Protein 1Y96 (pdb70)

Nearest PDB structures (foldseek):
  1y96-assembly1_A  TM=1.012E+00  e=2.542E-16  Homo sapiens
  1y96-assembly2_D  TM=8.940E-01  e=2.954E-03  Homo sapiens
  5gl6-assembly2_B  TM=7.436E-01  e=7.840E-03  Mycolicibacterium smegmatis MC2 155
  6am0-assembly1_D  TM=7.506E-01  e=1.751E-02  Kluyveromyces lactis NRRL Y-1140
  4a53-assembly1_A  TM=7.256E-01  e=1.965E-02  Schizosaccharomyces pombe

Secondary structure (DSSP, 8-state):
--HHHHS-HHHHHHTTT-EEEEEETTTEEEEEEEEEE-TTT--EEEEEE-TTS-EEEEEE-GGGEEEEEEEE---HHHHHHHHT--/-PPPHHHHHHHHHHHHHHHHHHHHHHHTTSEEEEEEGGG-EEEEEEEEE-TT--EEEEEEE--TT--EEEEEEEGGGEEEEEE--/--TGGGS-HHHHHTTTT-EEEEEETTTEEEEEEEEEE-TTT--EEEEEE-TTS-EEEEEE-GGGEEEEEEEE---HHHHHHHHT--/--HHHHHHHHHHHHHHHHHHHHHHTTTSEEEEEEGGG-EEEEEEEEE-TTS-EEEEEEEETTTTEEEEEEEEGGGEEEEEE--

CATH classification: 2.30.30.100

Radius of gyration: 24.91 Å; Cα contacts (8 Å, |Δi|>4): 719; chains: 4; bounding box: 35×65×68 Å

Sequence (340 aa):
MSEWMKKGPLEWQDYIYKEVRVTASEKNEYKGWVLTTDPVSANIVLVNFLEDGSMSVTGIMGHAVQTVETMNEGDHRVREKLMHLFAQESLESQEQRARAALRERYLRSLLAMVGHQVSFTLHEGVRVAAHFGATDLDVANFYVSQLQTPIGVQAEALLRCSDIISYTFKPMSEWMKKGPLEWQDYIYKEVRVTASEKNEYKGWVLTTDPVSANIVLVNFLEDGSMSVTGIMGHAVQTVETMNEGDHRVREKLMHLFESLESQEQRARAALRERYLRSLLAMVGHQVSFTLHEGVRVAAHFGATDLDVANFYVSQLQTPIGVQAEALLRCSDIISYTFKP

InterPro domains:
  IPR009422 Gem-associated protein 6 [PTHR14710] (1-167)
  IPR046856 Gem-associated protein 6, C-terminal domain [PF20417] (88-167)
  IPR046857 Gem-associated protein 6, Sm-like domain [PF06372] (1-86)
  IPR047574 AD domain [PS52001] (69-167)
  IPR047575 Sm domain [PS52002] (7-74)

Organism: Homo sapiens (NCBI:txid9606)

B-factor: mean 39.92, std 12.04, range [19.92, 79.11]

Solvent-accessible surface area: 18376 Å² total; per-residue (Å²): 173,42,145,8,62,137,65,29,8,55,90,8,65,96,32,27,34,47,10,0,96,0,36,0,32,88,200,28,120,42,84,1,7,1,7,0,0,0,16,79,19,3,2,1,1,0,0,36,29,60,96,36,25,29,40,8,2,8,0,0,2,1,89,1,5,100,80,26,86,56,76,76,108,23,73,134,181,4,82,81,81,1,110,167,40,76,161,179,72,70,105,121,51,51,56,93,133,2,82,65,45,0,35,93,59,0,60,127,4,11,129,33,2,74,49,61,81,1,51,0,13,31,67,136,66,74,159,28,21,0,50,5,38,44,29,41,131,110,6,51,36,0,98,7,38,90,25,89,45,148,166,31,92,77,82,146,31,97,28,164,8,79,49,1,5,2,4,41,6,102,73,167,21,116,6,54,126,78,17,6,68,92,10,69,98,35,35,40,53,12,0,99,0,35,1,23,86,201,14,119,41,94,1,5,1,1,0,0,2,12,98,34,2,6,0,1,0,0,37,31,58,95,36,25,22,42,7,1,8,0,0,0,0,76,1,2,101,68,26,83,56,69,66,111,23,68,134,197,4,79,90,102,0,97,150,46,64,137,70,138,140,48,59,43,92,147,1,70,65,59,2,53,96,45,0,68,109,4,10,131,30,0,76,52,60,96,0,62,1,15,22,62,153,51,73,158,52,36,2,86,3,38,41,41,61,173,106,20,50,35,0,91,10,33,62,100,58,110,121,124,60,76,112,38,115,48,120,30,153,14,68,66,0,0,4,5,40,6,104,72

GO terms:
  GO:0097504 Gemini of Cajal bodies (C, IDA)
  GO:0005829 cytosol (C, IDA)
  GO:0032797 SMN complex (C, IDA)
  GO:0034719 SMN-Sm protein complex (C, IDA)
  GO:0000387 spliceosomal snRNP assembly (P, IDA)
  GO:0005654 nucleoplasm (C, TAS)
  GO:0005829 cytosol (C, TAS)
  GO:0005515 protein binding (F, IPI)
  GO:0005654 nucleoplasm (C, IDA)
  GO:0016604 nuclear body (C, IDA)
  GO:0000387 spliceosomal snRNP assembly (P, EXP)
  GO:0005737 cytoplasm (C, IDA)
  GO:0000387 spliceosomal snRNP assembly (P, TAS)
  GO:0000398 mRNA splicing, via spliceosome (P, TAS)

Foldseek 3Di:
DAPLLPDDQVVQVQQAQFWKWWAWPPRDIDIAHWNGADNVFRWTKGWDCDPVRDIDIDTDTRVGTHDMGTDGNHDPVSNVVSVPDD/DDDDVVVVVVVVVVVVLVVVVVVLVVQAQFKKWFQFPPRDIWIFRWHDADPVRQWTKTAQTDDPVGTHGIDIDGCVGTDDMDTDD/DEPLLPPADVVQVQQAQFWKWWAWPPRDIDIAGFLGADNVFRWTWGWDCDPVRDIDIDTDTNVGTHDMDTDGSHDPVSNVCSVPPD/DDPVVVVVVVVVVVVVVVVVVLVVQAQFWKWFQFPPRDIDIFHWHDAPPVRQWTWTWDQPPVVRDIDIDIDGPVGTDDMDTDD

Structure (mmCIF, N/CA/C/O backbone):
data_1Y96
#
_entry.id   1Y96
#
_cell.length_a   136.011
_cell.length_b   136.011
_cell.length_c   81.515
_cell.angle_alpha   90.00
_cell.angle_beta   90.00
_cell.angle_gamma   90.00
#
_symmetry.space_group_name_H-M   'P 42 21 2'
#
loop_
_entity.id
_entity.type
_entity.pdbx_description
1 polymer 'Gem-associated protein 6'
2 polymer 'Gem-associated protein 7'
3 water water
#
loop_
_atom_site.group_PDB
_atom_site.id
_atom_site.type_symbol
_atom_site.label_atom_id
_atom_site.label_alt_id
_atom_site.label_comp_id
_atom_site.label_asym_id
_atom_site.label_entity_id
_atom_site.label_seq_id
_atom_site.pdbx_PDB_ins_code
_atom_site.Cartn_x
_atom_site.Cartn_y
_atom_site.Cartn_z
_atom_site.occupancy
_atom_site.B_iso_or_equiv
_atom_site.auth_seq_id
_atom_site.auth_comp_id
_atom_site.auth_asym_id
_atom_site.auth_atom_id
_atom_site.pdbx_PDB_model_num
ATOM 1 N N . MET A 1 1 ? 127.817 33.987 43.095 1.00 56.12 1 MET A N 1
ATOM 2 C CA . MET A 1 1 ? 126.587 34.664 42.585 1.00 55.71 1 MET A CA 1
ATOM 3 C C . MET A 1 1 ? 126.620 36.179 42.827 1.00 54.31 1 MET A C 1
ATOM 4 O O . MET A 1 1 ? 127.375 36.671 43.669 1.00 54.63 1 MET A O 1
ATOM 9 N N . SER A 1 2 ? 125.786 36.902 42.084 1.00 52.51 2 SER A N 1
ATOM 10 C CA . SER A 1 2 ? 125.764 38.369 42.096 1.00 50.80 2 SER A CA 1
ATOM 11 C C . SER A 1 2 ? 125.035 38.942 43.305 1.00 49.19 2 SER A C 1
ATOM 12 O O . SER A 1 2 ? 124.124 38.314 43.849 1.00 49.32 2 SER A O 1
ATOM 15 N N . GLU A 1 3 ? 125.436 40.145 43.707 1.00 47.03 3 GLU A N 1
ATOM 16 C CA . GLU A 1 3 ? 124.862 40.829 44.860 1.00 45.66 3 GLU A CA 1
ATOM 17 C C . GLU A 1 3 ? 123.332 40.904 44.751 1.00 42.65 3 GLU A C 1
ATOM 18 O O . GLU A 1 3 ? 122.621 40.634 45.708 1.00 42.19 3 GLU A O 1
ATOM 24 N N . TRP A 1 4 ? 122.834 41.292 43.587 1.00 39.29 4 TRP A N 1
ATOM 25 C CA . TRP A 1 4 ? 121.406 41.500 43.431 1.00 36.73 4 TRP A CA 1
ATOM 26 C C . TRP A 1 4 ? 120.611 40.197 43.657 1.00 35.72 4 TRP A C 1
ATOM 27 O O . TRP A 1 4 ? 119.568 40.216 44.299 1.00 34.03 4 TRP A O 1
ATOM 38 N N . MET A 1 5 ? 121.111 39.083 43.124 1.00 35.17 5 MET A N 1
ATOM 39 C CA . MET A 1 5 ? 120.426 37.796 43.249 1.00 35.80 5 MET A CA 1
ATOM 40 C C . MET A 1 5 ? 120.437 37.225 44.680 1.00 35.16 5 MET A C 1
ATOM 41 O O . MET A 1 5 ? 119.584 36.416 45.024 1.00 35.36 5 MET A O 1
ATOM 46 N N . LYS A 1 6 ? 121.384 37.655 45.506 1.00 34.73 6 LYS A N 1
ATOM 47 C CA . LYS A 1 6 ? 121.465 37.212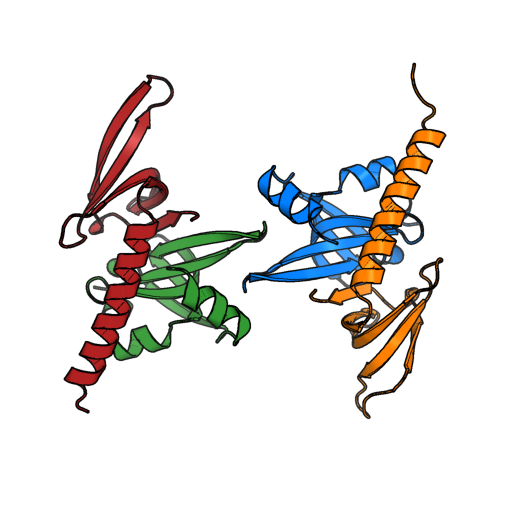 46.892 1.00 34.76 6 LYS A CA 1
ATOM 48 C C . LYS A 1 6 ? 120.531 37.961 47.856 1.00 33.84 6 LYS A C 1
ATOM 49 O O . LYS A 1 6 ? 120.369 37.534 48.976 1.00 32.63 6 LYS A O 1
ATOM 55 N N . LYS A 1 7 ? 119.933 39.074 47.439 1.00 33.84 7 LYS A N 1
ATOM 56 C CA . LYS A 1 7 ? 119.099 39.872 48.349 1.00 34.17 7 LYS A CA 1
ATOM 57 C C . LYS A 1 7 ? 117.898 39.082 48.892 1.00 33.17 7 LYS A C 1
ATOM 58 O O . LYS A 1 7 ? 117.319 38.244 48.196 1.00 32.80 7 LYS A O 1
ATOM 64 N N . GLY A 1 8 ? 117.539 39.337 50.143 1.00 32.37 8 GLY A N 1
ATOM 65 C CA . GLY A 1 8 ? 116.355 38.704 50.726 1.00 32.59 8 GLY A CA 1
ATOM 66 C C . GLY A 1 8 ? 115.061 39.233 50.087 1.00 31.84 8 GLY A C 1
ATOM 67 O O . GLY A 1 8 ? 115.013 40.400 49.675 1.00 30.43 8 GLY A O 1
ATOM 68 N N . PRO A 1 9 ? 114.013 38.403 49.983 1.00 31.74 9 PRO A N 1
ATOM 69 C CA . PRO A 1 9 ? 112.708 38.904 49.515 1.00 30.58 9 PRO A CA 1
ATOM 70 C C . PRO A 1 9 ? 112.235 40.154 50.262 1.00 29.31 9 PRO A C 1
ATOM 71 O O . PRO A 1 9 ? 111.628 41.024 49.674 1.00 27.65 9 PRO A O 1
ATOM 75 N N . LEU A 1 10 ? 112.497 40.236 51.557 1.00 28.99 10 LEU A N 1
ATOM 76 C CA . LEU A 1 10 ? 112.088 41.395 52.330 1.00 29.61 10 LEU A CA 1
ATOM 77 C C . LEU A 1 10 ? 112.829 42.678 51.872 1.00 30.35 10 LEU A C 1
ATOM 78 O O . LEU A 1 10 ? 112.260 43.777 51.892 1.00 30.79 10 LEU A O 1
ATOM 83 N N . GLU A 1 11 ? 114.072 42.535 51.435 1.00 29.91 11 GLU A N 1
ATOM 84 C CA . GLU A 1 11 ? 114.781 43.653 50.812 1.00 30.89 11 GLU A CA 1
ATOM 85 C C . GLU A 1 11 ? 114.227 44.020 49.435 1.00 30.12 11 GLU A C 1
ATOM 86 O O . GLU A 1 11 ? 113.995 45.190 49.159 1.00 30.42 11 GLU A O 1
ATOM 92 N N . TRP A 1 12 ? 113.996 43.035 48.574 1.00 29.71 12 TRP A N 1
ATOM 93 C CA . TRP A 1 12 ? 113.385 43.322 47.260 1.00 29.98 12 TRP A CA 1
ATOM 94 C C . TRP A 1 12 ? 112.065 44.078 47.397 1.00 30.80 12 TRP A C 1
ATOM 95 O O . TRP A 1 12 ? 111.783 45.014 46.637 1.00 31.16 12 TRP A O 1
ATOM 106 N N . GLN A 1 13 ? 111.273 43.670 48.380 1.00 31.96 13 GLN A N 1
ATOM 107 C CA . GLN A 1 13 ? 109.957 44.232 48.661 1.00 33.50 13 GLN A CA 1
ATOM 108 C C . GLN A 1 13 ? 109.985 45.743 48.990 1.00 34.25 13 GLN A C 1
ATOM 109 O O . GLN A 1 13 ? 109.060 46.479 48.623 1.00 34.01 13 GLN A O 1
ATOM 115 N N 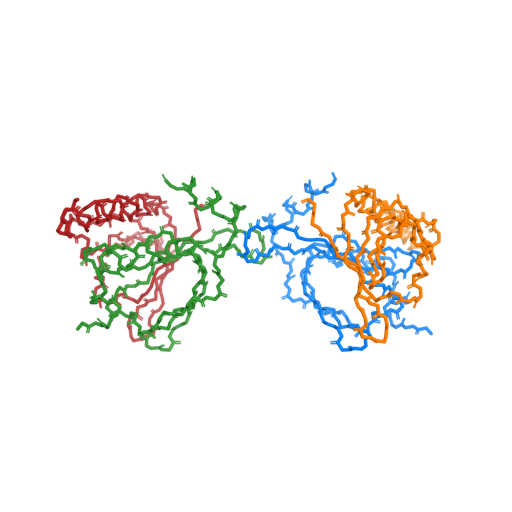. ASP A 1 14 ? 111.030 46.190 49.681 1.00 34.50 14 ASP A N 1
ATOM 116 C CA . ASP A 1 14 ? 111.174 47.608 50.036 1.00 35.45 14 ASP A CA 1
ATOM 117 C C . ASP A 1 14 ? 111.481 48.528 48.846 1.00 35.01 14 ASP A C 1
ATOM 118 O O . ASP A 1 14 ? 111.324 49.739 48.955 1.00 35.58 14 ASP A O 1
ATOM 123 N N . TYR A 1 15 ? 111.928 47.973 47.725 1.00 34.53 15 TYR A N 1
ATOM 124 C CA . TYR A 1 15 ? 112.129 48.781 46.521 1.00 34.27 15 TYR A CA 1
ATOM 125 C C . TYR A 1 15 ? 110.816 49.111 45.813 1.00 33.95 15 TYR A C 1
ATOM 126 O O . TYR A 1 15 ? 110.773 50.036 44.997 1.00 34.02 15 TYR A O 1
ATOM 135 N N . ILE A 1 16 ? 109.746 48.382 46.116 1.00 33.56 16 ILE A N 1
ATOM 136 C CA . ILE A 1 16 ? 108.503 48.550 45.365 1.00 33.88 16 ILE A CA 1
ATOM 137 C C . ILE A 1 16 ? 107.940 49.984 45.500 1.00 34.57 16 ILE A C 1
ATOM 138 O O . ILE A 1 16 ? 107.820 50.517 46.604 1.00 33.24 16 ILE A O 1
ATOM 143 N N . TYR A 1 17 ? 107.626 50.588 44.352 1.00 35.08 17 TYR A N 1
ATOM 144 C CA . TYR A 1 17 ? 107.097 51.953 44.264 1.00 36.46 17 TYR A CA 1
ATOM 145 C C . TYR A 1 17 ? 108.149 53.042 44.501 1.00 36.17 17 TYR A C 1
ATOM 146 O O . TYR A 1 17 ? 107.806 54.206 44.600 1.00 37.37 17 TYR A O 1
ATOM 155 N N . LYS A 1 18 ? 109.420 52.670 44.532 1.00 36.08 18 LYS A N 1
ATOM 156 C CA . LYS A 1 18 ? 110.526 53.616 44.571 1.00 36.33 18 LYS A CA 1
ATOM 157 C C . LYS A 1 18 ? 111.108 53.784 43.185 1.00 36.22 18 LYS A C 1
ATOM 158 O O . LYS A 1 18 ? 111.057 52.850 42.368 1.00 35.15 18 LYS A O 1
ATOM 164 N N . GLU A 1 19 ? 111.645 54.972 42.913 1.00 35.50 19 GLU A N 1
ATOM 165 C CA . GLU A 1 19 ? 112.361 55.218 41.672 1.00 35.78 19 GLU A CA 1
ATOM 166 C C . GLU A 1 19 ? 113.820 54.877 41.846 1.00 35.74 19 GLU A C 1
ATOM 167 O O . GLU A 1 19 ? 114.466 55.284 42.813 1.00 36.44 19 GLU A O 1
ATOM 173 N N . VAL A 1 20 ? 114.350 54.181 40.860 1.00 35.21 20 VAL A N 1
ATOM 174 C CA . VAL A 1 20 ? 115.594 53.481 40.985 1.00 35.73 20 VAL A CA 1
ATOM 175 C C . VAL A 1 20 ? 116.409 53.654 39.704 1.00 36.24 20 VAL A C 1
ATOM 176 O O . VAL A 1 20 ? 115.859 53.830 38.629 1.00 36.01 20 VAL A O 1
ATOM 180 N N . ARG A 1 21 ? 117.724 53.592 39.836 1.00 37.18 21 ARG A N 1
ATOM 181 C CA . ARG A 1 21 ? 118.635 53.554 38.711 1.00 38.15 21 ARG A CA 1
ATOM 182 C C . ARG A 1 21 ? 119.297 52.196 38.734 1.00 37.49 21 ARG A C 1
ATOM 183 O O . ARG A 1 21 ? 119.819 51.784 39.767 1.00 37.27 21 ARG A O 1
ATOM 191 N N . VAL A 1 22 ? 119.238 51.489 37.612 1.00 36.97 22 VAL A N 1
ATOM 192 C CA . VAL A 1 22 ? 119.805 50.156 37.505 1.00 37.07 22 VAL A CA 1
ATOM 193 C C . VAL A 1 22 ? 120.908 50.166 36.472 1.00 37.15 22 VAL A C 1
ATOM 194 O O . VAL A 1 22 ? 120.709 50.605 35.342 1.00 37.07 22 VAL A O 1
ATOM 198 N N . THR A 1 23 ? 122.061 49.660 36.863 1.00 37.59 23 THR A N 1
ATOM 199 C CA . THR A 1 23 ? 123.152 49.427 35.952 1.00 38.83 23 THR A CA 1
ATOM 200 C C . THR A 1 23 ? 123.160 47.945 35.664 1.00 38.79 23 THR A C 1
ATOM 201 O O . THR A 1 23 ? 123.002 47.140 36.577 1.00 38.50 23 THR A O 1
ATOM 205 N N . ALA A 1 24 ? 123.348 47.596 34.396 1.00 38.86 24 ALA A N 1
ATOM 206 C CA . ALA A 1 24 ? 123.283 46.209 33.945 1.00 39.44 24 ALA A CA 1
ATOM 207 C C . ALA A 1 24 ? 124.401 45.913 32.955 1.00 39.88 24 ALA A C 1
ATOM 208 O O . ALA A 1 24 ? 125.103 46.830 32.517 1.00 40.81 24 ALA A O 1
ATOM 210 N N . SER A 1 25 ? 124.551 44.639 32.608 1.00 40.58 25 SER A N 1
ATOM 211 C CA . SER A 1 25 ? 125.576 44.159 31.683 1.00 41.37 25 SER A CA 1
ATOM 212 C C . SER A 1 25 ? 125.737 45.043 30.444 1.00 42.19 25 SER A C 1
ATOM 213 O O . SER A 1 25 ? 124.757 45.596 29.930 1.00 41.88 25 SER A O 1
ATOM 216 N N . GLU A 1 26 ? 126.981 45.150 29.969 1.00 43.39 26 GLU A N 1
ATOM 217 C CA . GLU A 1 26 ? 127.329 45.862 28.731 1.00 44.15 26 GLU A CA 1
ATOM 218 C C . GLU A 1 26 ? 126.926 47.330 28.749 1.00 44.67 26 GLU A C 1
ATOM 219 O O . GLU A 1 26 ? 126.430 47.851 27.749 1.00 45.54 26 GLU A O 1
ATOM 225 N N . LYS A 1 27 ? 127.103 47.974 29.899 1.00 45.07 27 LYS A N 1
ATOM 226 C CA . LYS A 1 27 ? 126.883 49.417 30.058 1.00 45.96 27 LYS A CA 1
ATOM 227 C C . LYS A 1 27 ? 125.441 49.893 29.839 1.00 45.63 27 LYS A C 1
ATOM 228 O O . LYS A 1 27 ? 125.199 51.081 29.626 1.00 46.17 27 LYS A O 1
ATOM 234 N N . ASN A 1 28 ? 124.479 48.980 29.910 1.00 44.89 28 ASN A N 1
ATOM 235 C CA . ASN A 1 28 ? 123.075 49.354 29.794 1.00 43.57 28 ASN A CA 1
ATOM 236 C C . ASN A 1 28 ? 122.603 49.975 31.094 1.00 42.66 28 ASN A C 1
ATOM 237 O O . ASN A 1 28 ? 122.883 49.444 32.168 1.00 42.56 28 ASN A O 1
ATOM 242 N N . GLU A 1 29 ? 121.913 51.108 30.998 1.00 41.66 29 GLU A N 1
ATOM 243 C CA . GLU A 1 29 ? 121.435 51.839 32.166 1.00 41.48 29 GLU A CA 1
ATOM 244 C C . GLU A 1 29 ? 119.947 52.083 32.061 1.00 39.87 29 GLU A C 1
ATOM 245 O O . GLU A 1 29 ? 119.431 52.308 30.980 1.00 39.78 29 GLU A O 1
ATOM 251 N N . TYR A 1 30 ? 119.257 52.037 33.196 1.00 38.23 30 TYR A N 1
ATOM 252 C CA . TYR A 1 30 ? 117.815 52.248 33.240 1.00 37.41 30 TYR A CA 1
ATOM 253 C C . TYR A 1 30 ? 117.472 53.079 34.446 1.00 36.50 30 TYR A C 1
ATOM 254 O O . TYR A 1 30 ? 118.170 53.061 35.446 1.00 36.64 30 TYR A O 1
ATOM 263 N N . LYS A 1 31 ? 116.373 53.796 34.348 1.00 35.42 31 LYS A N 1
ATOM 264 C CA . LYS A 1 31 ? 115.816 54.478 35.478 1.00 35.15 31 LYS A CA 1
ATOM 265 C C . LYS A 1 31 ? 114.323 54.323 35.377 1.00 33.27 31 LYS A C 1
ATOM 266 O O . LYS A 1 31 ? 113.751 54.517 34.292 1.00 32.97 31 LYS A O 1
ATOM 272 N N . GLY A 1 32 ? 113.693 53.953 36.493 1.00 31.32 32 GLY A N 1
ATOM 273 C CA . GLY A 1 32 ? 112.245 53.850 36.561 1.00 30.04 32 GLY A CA 1
ATOM 274 C C . GLY A 1 32 ? 111.701 53.412 37.911 1.00 29.55 32 GLY A C 1
ATOM 275 O O . GLY A 1 32 ? 112.442 53.267 38.884 1.00 29.45 32 GLY A O 1
ATOM 276 N N . TRP A 1 33 ? 110.388 53.237 37.975 1.00 28.91 33 TRP A N 1
ATOM 277 C CA . TRP A 1 33 ? 109.693 52.946 39.220 1.00 29.42 33 TRP A CA 1
ATOM 278 C C . TRP A 1 33 ? 109.507 51.430 39.382 1.00 28.97 33 TRP A C 1
ATOM 279 O O . TRP A 1 33 ? 109.00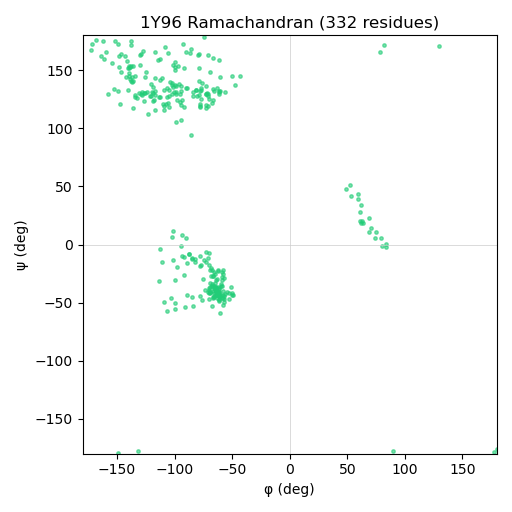3 50.769 38.478 1.00 29.71 33 TRP A O 1
ATOM 290 N N . VAL A 1 34 ? 109.877 50.889 40.529 1.00 28.49 34 VAL A N 1
ATOM 291 C CA . VAL A 1 34 ? 109.861 49.419 40.708 1.00 28.14 34 VAL A CA 1
ATOM 292 C C . VAL A 1 34 ? 108.443 48.931 40.948 1.00 27.97 34 VAL A C 1
ATOM 293 O O . VAL A 1 34 ? 107.776 49.348 41.891 1.00 27.72 34 VAL A O 1
ATOM 297 N N . LEU A 1 35 ? 107.972 48.069 40.056 1.00 27.89 35 LEU A N 1
ATOM 298 C CA . LEU A 1 35 ? 106.715 47.355 40.227 1.00 28.81 35 LEU A CA 1
ATOM 299 C C . LEU A 1 35 ? 106.901 46.081 41.073 1.00 27.88 35 LEU A C 1
ATOM 300 O O . LEU A 1 35 ? 106.096 45.779 41.937 1.00 27.67 35 LEU A O 1
ATOM 305 N N . THR A 1 36 ? 107.941 45.315 40.771 1.00 27.51 36 THR A N 1
ATOM 306 C CA . THR A 1 36 ? 108.300 44.122 41.546 1.00 26.41 36 THR A CA 1
ATOM 307 C C . THR A 1 36 ? 109.681 43.616 41.161 1.00 26.11 36 THR A C 1
ATOM 308 O O . THR A 1 36 ? 110.324 44.132 40.242 1.00 25.67 36 THR A O 1
ATOM 312 N N . THR A 1 37 ? 110.123 42.586 41.873 1.00 25.74 37 THR A N 1
ATOM 313 C CA . THR A 1 37 ? 111.263 41.795 41.469 1.00 25.55 37 THR A CA 1
ATOM 314 C C . THR A 1 37 ? 110.832 40.343 41.555 1.00 25.01 37 THR A C 1
ATOM 315 O O . THR A 1 37 ? 110.274 39.922 42.571 1.00 24.89 37 THR A O 1
ATOM 319 N N . ASP A 1 38 ? 111.086 39.586 40.499 1.00 24.22 38 ASP A N 1
ATOM 320 C CA . ASP A 1 38 ? 110.759 38.167 40.494 1.00 24.61 38 ASP A CA 1
ATOM 321 C C . ASP A 1 38 ? 111.699 37.392 41.421 1.00 24.63 38 ASP A C 1
ATOM 322 O O . ASP A 1 38 ? 112.893 37.365 41.186 1.00 24.54 38 ASP A O 1
ATOM 327 N N . PRO A 1 39 ? 111.188 36.734 42.454 1.00 25.00 39 PRO A N 1
ATOM 328 C CA . PRO A 1 39 ? 112.076 36.001 43.366 1.00 25.97 39 PRO A CA 1
ATOM 329 C C . PRO A 1 39 ? 112.709 34.733 42.782 1.00 26.40 39 PRO A C 1
ATOM 330 O O . PRO A 1 39 ? 113.629 34.205 43.387 1.00 27.75 39 PRO A O 1
ATOM 334 N N . VAL A 1 40 ? 112.248 34.272 41.628 1.00 25.58 40 VAL A N 1
ATOM 335 C CA . VAL A 1 40 ? 112.805 33.092 40.981 1.00 25.79 40 VAL A CA 1
ATOM 336 C C . VAL A 1 40 ? 114.062 33.499 40.155 1.00 26.12 40 VAL A C 1
ATOM 337 O O . VAL A 1 40 ? 115.137 32.954 40.348 1.00 25.03 40 VAL A O 1
ATOM 341 N N . SER A 1 41 ? 113.915 34.497 39.289 1.00 26.28 41 SER A N 1
ATOM 342 C CA . SER A 1 41 ? 114.982 34.905 38.356 1.00 26.96 41 SER A CA 1
ATOM 343 C C . SER A 1 41 ? 115.730 36.152 38.833 1.00 26.83 41 SER A C 1
ATOM 344 O O . SER A 1 41 ? 116.770 36.488 38.283 1.00 28.71 41 SER A O 1
ATOM 347 N N . ALA A 1 42 ? 115.168 36.839 39.823 1.00 26.39 42 ALA A N 1
ATOM 348 C CA . ALA A 1 42 ? 115.585 38.186 40.231 1.00 26.85 42 ALA A CA 1
ATOM 349 C C . ALA A 1 42 ? 115.418 39.261 39.146 1.00 26.74 42 ALA A C 1
ATOM 350 O O . ALA A 1 42 ? 116.016 40.324 39.259 1.00 26.52 42 ALA A O 1
ATOM 352 N N . ASN A 1 43 ? 114.600 39.005 38.127 1.00 26.83 43 ASN A N 1
ATOM 353 C CA . ASN A 1 43 ? 114.252 40.030 37.137 1.00 26.67 43 ASN A CA 1
ATOM 354 C C . ASN A 1 43 ? 113.570 41.196 37.828 1.00 27.24 43 ASN A C 1
ATOM 355 O O . ASN A 1 43 ? 112.619 41.002 38.622 1.00 26.61 43 ASN A O 1
ATOM 360 N N . ILE A 1 44 ? 114.018 42.415 37.528 1.00 27.04 44 ILE A N 1
ATOM 361 C CA . ILE A 1 44 ? 113.397 43.608 38.094 1.00 27.66 44 ILE A CA 1
ATOM 362 C C . ILE A 1 44 ? 112.479 44.241 37.074 1.00 26.16 44 ILE A C 1
ATOM 363 O O . ILE A 1 44 ? 112.836 44.402 35.919 1.00 26.18 44 ILE A O 1
ATOM 368 N N . VAL A 1 45 ? 111.299 44.633 37.503 1.00 25.51 45 VAL A N 1
ATOM 369 C CA . VAL A 1 45 ? 110.341 45.224 36.599 1.00 26.10 45 VAL A CA 1
ATOM 370 C C . VAL A 1 45 ? 110.190 46.716 36.936 1.00 26.94 45 VAL A C 1
ATOM 371 O O . VAL A 1 45 ? 109.834 47.048 38.063 1.00 27.01 45 VAL A O 1
ATOM 375 N N . LEU A 1 46 ? 110.471 47.578 35.952 1.00 27.55 46 LEU A N 1
ATOM 376 C CA . LEU A 1 46 ? 110.338 49.040 36.076 1.00 28.24 46 LEU A CA 1
ATOM 377 C C . LEU A 1 46 ? 109.236 49.619 35.211 1.00 29.22 46 LEU A C 1
ATOM 378 O O . LEU A 1 46 ? 109.024 49.170 34.090 1.00 30.16 46 LEU A O 1
ATOM 383 N N . VAL A 1 47 ? 108.531 50.614 35.741 1.00 30.37 47 VAL A N 1
ATOM 384 C CA . VAL A 1 47 ? 107.542 51.384 35.004 1.00 31.26 47 VAL A CA 1
ATOM 385 C C . VAL A 1 47 ? 108.140 52.774 34.711 1.00 31.92 47 VAL A C 1
ATOM 386 O O . VAL A 1 47 ? 108.738 53.401 35.591 1.00 30.43 47 VAL A O 1
ATOM 390 N N . ASN A 1 48 ? 107.982 53.233 33.472 1.00 32.95 48 ASN A N 1
ATOM 391 C CA . ASN A 1 48 ? 108.411 54.574 33.063 1.00 34.32 48 ASN A CA 1
ATOM 392 C C . ASN A 1 48 ? 107.250 55.357 32.532 1.00 34.87 48 ASN A C 1
ATOM 393 O O . ASN A 1 48 ? 106.520 54.886 31.665 1.00 35.04 48 ASN A O 1
ATOM 398 N N . PHE A 1 49 ? 107.074 56.553 33.084 1.00 35.39 49 PHE A N 1
ATOM 399 C CA . PHE A 1 49 ? 106.175 57.565 32.545 1.00 35.41 49 PHE A CA 1
ATOM 400 C C . PHE A 1 49 ? 107.031 58.474 31.651 1.00 34.91 49 PHE A C 1
ATOM 401 O O . PHE A 1 49 ? 107.887 59.239 32.126 1.00 34.70 49 PHE A O 1
ATOM 409 N N . LEU A 1 50 ? 106.852 58.328 30.350 1.00 34.92 50 LEU A N 1
ATOM 410 C CA . LEU A 1 50 ? 107.780 58.883 29.370 1.00 35.29 50 LEU A CA 1
ATOM 411 C C . LEU A 1 50 ? 107.372 60.311 28.968 1.00 35.37 50 LEU A C 1
ATOM 412 O O . LEU A 1 50 ? 106.253 60.732 29.219 1.00 33.92 50 LEU A O 1
ATOM 417 N N . GLU A 1 51 ? 108.296 61.014 28.322 1.00 37.04 51 GLU A N 1
ATOM 418 C CA . GLU A 1 51 ? 108.143 62.435 27.947 1.00 38.40 51 GLU A CA 1
ATOM 419 C C . GLU A 1 51 ? 106.950 62.737 27.063 1.00 38.09 51 GLU A C 1
ATOM 420 O O . GLU A 1 51 ? 106.509 63.886 27.005 1.00 37.21 51 GLU A O 1
ATOM 426 N N . ASP A 1 52 ? 106.489 61.741 26.307 1.00 37.93 52 ASP A N 1
ATOM 427 C CA . ASP A 1 52 ? 105.364 61.929 25.394 1.00 38.44 52 ASP A CA 1
ATOM 428 C C . ASP A 1 52 ? 104.022 61.571 26.007 1.00 38.33 52 ASP A C 1
ATOM 429 O O . ASP A 1 52 ? 103.011 61.540 25.322 1.00 38.36 52 ASP A O 1
ATOM 434 N N . GLY A 1 53 ? 104.003 61.310 27.310 1.00 38.41 53 GLY A N 1
ATOM 435 C CA . GLY A 1 53 ? 102.780 60.947 27.993 1.00 38.49 53 GLY A CA 1
ATOM 436 C C . GLY A 1 53 ? 102.370 59.476 27.933 1.00 38.64 53 GLY A C 1
ATOM 437 O O . GLY A 1 53 ? 101.328 59.111 28.472 1.00 38.40 53 GLY A O 1
ATOM 438 N N . SER A 1 54 ? 103.166 58.639 27.279 1.00 38.79 54 SER A N 1
ATOM 439 C CA . SER A 1 54 ? 102.866 57.206 27.201 1.00 38.93 54 SER A CA 1
ATOM 440 C C . SER A 1 54 ? 103.572 56.500 28.348 1.00 38.97 54 SER A C 1
ATOM 441 O O . SER A 1 54 ? 104.373 57.105 29.062 1.00 38.97 54 SER A O 1
ATOM 444 N N . MET A 1 55 ? 103.289 55.218 28.521 1.00 39.10 55 MET A N 1
ATOM 445 C CA . MET A 1 55 ? 103.883 54.470 29.623 1.00 39.04 55 MET A CA 1
ATOM 446 C C . MET A 1 55 ? 104.541 53.190 29.126 1.00 37.50 55 MET A C 1
ATOM 447 O O . MET A 1 55 ? 103.932 52.470 28.343 1.00 36.77 55 MET A O 1
ATOM 452 N N . SER A 1 56 ? 105.789 52.936 29.540 1.00 35.01 56 SER A N 1
ATOM 453 C CA . SER A 1 56 ? 106.447 51.670 29.255 1.00 33.52 56 SER A CA 1
ATOM 454 C C . SER A 1 56 ? 106.673 50.850 30.526 1.00 32.37 56 SER A C 1
ATOM 455 O O . SER A 1 56 ? 106.691 51.388 31.640 1.00 30.52 56 SER A O 1
ATOM 458 N N . VAL A 1 57 ? 106.857 49.544 30.312 1.00 30.91 57 VAL A N 1
ATOM 459 C CA . VAL A 1 57 ? 107.211 48.584 31.347 1.00 29.94 57 VAL A CA 1
ATOM 460 C C . VAL A 1 57 ? 108.447 47.843 30.863 1.00 29.70 57 VAL A C 1
ATOM 461 O O . VAL A 1 57 ? 108.487 47.337 29.722 1.00 29.15 57 VAL A O 1
ATOM 465 N N . THR A 1 58 ? 109.450 47.757 31.725 1.00 29.21 58 THR A N 1
ATOM 466 C CA . THR A 1 58 ? 110.743 47.184 31.380 1.00 29.18 58 THR A CA 1
ATOM 467 C C . THR A 1 58 ? 111.163 46.137 32.420 1.00 28.94 58 THR A C 1
ATOM 468 O O . THR A 1 58 ? 111.136 46.404 33.623 1.00 29.23 58 THR A O 1
ATOM 472 N N . GLY A 1 59 ? 111.554 44.958 31.957 1.00 27.92 59 GLY A N 1
ATOM 473 C CA . GLY A 1 59 ? 112.160 43.963 32.827 1.00 27.44 59 GLY A CA 1
ATOM 474 C C . GLY A 1 59 ? 113.649 43.905 32.569 1.00 26.85 59 GLY A C 1
ATOM 475 O O . GLY A 1 59 ? 114.065 43.880 31.425 1.00 26.77 59 GLY A O 1
ATOM 476 N N . ILE A 1 60 ? 114.453 43.912 33.621 1.00 26.81 60 ILE A N 1
ATOM 477 C CA . ILE A 1 60 ? 115.891 43.716 33.486 1.00 27.49 60 ILE A CA 1
ATOM 478 C C . ILE A 1 60 ? 116.229 42.378 34.127 1.00 28.11 60 ILE A C 1
ATOM 479 O O . ILE A 1 60 ? 115.874 42.144 35.279 1.00 27.25 60 ILE A O 1
ATOM 484 N N . MET A 1 61 ? 116.911 41.518 33.383 1.00 28.37 61 MET A N 1
ATOM 485 C CA . MET A 1 61 ? 117.154 40.151 33.805 1.00 29.95 61 MET A CA 1
ATOM 486 C C . MET A 1 61 ? 118.052 40.146 35.027 1.00 30.43 61 MET A C 1
ATOM 487 O O . MET A 1 61 ? 119.088 40.811 35.027 1.00 29.85 61 MET A O 1
ATOM 492 N N . GLY A 1 62 ? 117.670 39.375 36.049 1.00 29.73 62 GLY A N 1
ATOM 493 C CA . GLY A 1 62 ? 118.416 39.311 37.293 1.00 31.12 62 GLY A CA 1
ATOM 494 C C . GLY A 1 62 ? 119.902 39.000 37.137 1.00 31.37 62 GLY A C 1
ATOM 495 O O . GLY A 1 62 ? 120.719 39.597 37.825 1.00 31.17 62 GLY A O 1
ATOM 496 N N . HIS A 1 63 ? 120.240 38.068 36.252 1.00 32.33 63 HIS A N 1
ATOM 497 C CA . HIS A 1 63 ? 121.641 37.734 35.960 1.00 33.80 63 HIS A CA 1
ATOM 498 C C . HIS A 1 63 ? 122.446 38.905 35.364 1.00 34.09 63 HIS A C 1
ATOM 499 O O . HIS A 1 63 ? 123.668 38.888 35.416 1.00 35.01 63 HIS A O 1
ATOM 506 N N . ALA A 1 64 ? 121.764 39.879 34.765 1.00 34.11 64 ALA A N 1
ATOM 507 C CA . ALA A 1 64 ? 122.411 41.067 34.189 1.00 34.08 64 ALA A CA 1
ATOM 508 C C . ALA A 1 64 ? 122.495 42.270 35.116 1.00 34.45 64 ALA A C 1
ATOM 509 O O . ALA A 1 64 ? 123.181 43.251 34.797 1.00 34.66 64 ALA A O 1
ATOM 511 N N . VAL A 1 65 ? 121.817 42.217 36.256 1.00 34.04 65 VAL A N 1
ATOM 512 C CA . VAL A 1 65 ? 121.798 43.349 37.176 1.00 34.43 65 VAL A CA 1
ATOM 513 C C . VAL A 1 65 ? 123.167 43.469 37.882 1.00 35.68 65 VAL A C 1
ATOM 514 O O . VAL A 1 65 ? 123.677 42.487 38.418 1.00 35.66 65 VAL A O 1
ATOM 518 N N . GLN A 1 66 ? 123.737 44.675 37.865 1.00 36.71 66 GLN A N 1
ATOM 519 C CA . GLN A 1 66 ? 125.018 44.962 38.522 1.00 38.27 66 GLN A CA 1
ATOM 520 C C . GLN A 1 66 ? 124.803 45.793 39.786 1.00 38.08 66 GLN A C 1
ATOM 521 O O . GLN A 1 66 ? 125.195 45.369 40.869 1.00 39.60 66 GLN A O 1
ATOM 527 N N . THR A 1 67 ? 124.173 46.955 39.655 1.00 37.63 67 THR A N 1
ATOM 528 C CA . THR A 1 67 ? 123.788 47.759 40.813 1.00 37.86 67 THR A CA 1
ATOM 529 C C . THR A 1 67 ? 122.377 48.315 40.684 1.00 37.23 67 THR A C 1
ATOM 530 O O . THR A 1 67 ? 121.871 48.515 39.593 1.00 36.68 67 THR A O 1
ATOM 534 N N . VAL A 1 68 ? 121.761 48.563 41.828 1.00 37.53 68 VAL A N 1
ATOM 535 C CA . VAL A 1 68 ? 120.451 49.181 41.921 1.00 38.40 68 VAL A CA 1
ATOM 536 C C . VAL A 1 68 ? 120.546 50.253 43.007 1.00 39.93 68 VAL A C 1
ATOM 537 O O . VAL A 1 68 ? 120.973 49.983 44.127 1.00 39.77 68 VAL A O 1
ATOM 541 N N . GLU A 1 69 ? 120.144 51.464 42.661 1.00 41.83 69 GLU A N 1
ATOM 542 C CA . GLU A 1 69 ? 120.341 52.629 43.506 1.00 43.36 69 GLU A CA 1
ATOM 543 C C . GLU A 1 69 ? 119.031 53.383 43.573 1.00 43.16 69 GLU A C 1
ATOM 544 O O . GLU A 1 69 ? 118.455 53.712 42.552 1.00 42.87 69 GLU A O 1
ATOM 550 N N . THR A 1 70 ? 118.545 53.649 44.774 1.00 43.56 70 THR A N 1
ATOM 551 C CA . THR A 1 70 ? 117.315 54.394 44.929 1.00 44.49 70 THR A CA 1
ATOM 552 C C . THR A 1 70 ? 117.576 55.896 44.694 1.00 45.88 70 THR A C 1
ATOM 553 O O . THR A 1 70 ? 118.555 56.439 45.193 1.00 45.35 70 THR A O 1
ATOM 557 N N . MET A 1 71 ? 116.694 56.531 43.919 1.00 47.69 71 MET A N 1
ATOM 558 C CA . MET A 1 71 ? 116.800 57.939 43.516 1.00 49.69 71 MET A CA 1
ATOM 559 C C . MET A 1 71 ? 115.696 58.789 44.117 1.00 50.58 71 MET A C 1
ATOM 560 O O . MET A 1 71 ? 115.889 59.982 44.336 1.00 51.24 71 MET A O 1
ATOM 565 N N . ASN A 1 72 ? 114.528 58.193 44.332 1.00 51.27 72 ASN A N 1
ATOM 566 C CA . ASN A 1 72 ? 113.354 58.914 44.804 1.00 52.04 72 ASN A CA 1
ATOM 567 C C . ASN A 1 72 ? 112.449 57.955 45.573 1.00 52.93 72 ASN A C 1
ATOM 568 O O . ASN A 1 72 ? 112.177 56.835 45.121 1.00 52.24 72 ASN A O 1
ATOM 573 N N . GLU A 1 73 ? 111.987 58.400 46.735 1.00 54.00 73 GLU A N 1
ATOM 574 C CA . GLU A 1 73 ? 111.154 57.588 47.613 1.00 55.34 73 GLU A CA 1
ATOM 575 C C . GLU A 1 73 ? 109.716 57.511 47.137 1.00 56.05 73 GLU A C 1
ATOM 576 O O . GLU A 1 73 ? 108.971 56.632 47.552 1.00 56.35 73 GLU A O 1
ATOM 582 N N . GLY A 1 74 ? 109.323 58.436 46.276 1.00 57.13 74 GLY A N 1
ATOM 583 C CA . GLY A 1 74 ? 107.967 58.485 45.778 1.00 58.17 74 GLY A CA 1
ATOM 584 C C . GLY A 1 74 ? 107.117 59.339 46.686 1.00 59.39 74 GLY A C 1
ATOM 585 O O . GLY A 1 74 ? 107.611 59.929 47.642 1.00 59.50 74 GLY A O 1
ATOM 586 N N . ASP A 1 75 ? 105.839 59.430 46.357 1.00 60.77 75 ASP A N 1
ATOM 587 C CA . ASP A 1 75 ? 104.862 60.112 47.199 1.00 62.04 75 ASP A CA 1
ATOM 588 C C . ASP A 1 75 ? 103.520 59.425 46.992 1.00 62.73 75 ASP A C 1
ATOM 589 O O . ASP A 1 75 ? 103.431 58.465 46.222 1.00 62.81 75 ASP A O 1
ATOM 594 N N . HIS A 1 76 ? 102.484 59.902 47.672 1.00 63.44 76 HIS A N 1
ATOM 595 C CA . HIS A 1 76 ? 101.177 59.259 47.605 1.00 63.92 76 HIS A CA 1
ATOM 596 C C . HIS A 1 76 ? 100.616 59.201 46.179 1.00 63.84 76 HIS A C 1
ATOM 597 O O . HIS A 1 76 ? 99.965 58.221 45.812 1.00 63.59 76 HIS A O 1
ATOM 604 N N . ARG A 1 77 ? 100.875 60.239 45.383 1.00 63.90 77 ARG A N 1
ATOM 605 C CA . ARG A 1 77 ? 100.283 60.354 44.044 1.00 63.96 77 ARG A CA 1
ATOM 606 C C . ARG A 1 77 ? 100.804 59.289 43.080 1.00 63.24 77 ARG A C 1
ATOM 607 O O . ARG A 1 77 ? 100.015 58.583 42.459 1.00 62.96 77 ARG A O 1
ATOM 615 N N . VAL A 1 78 ? 102.126 59.178 42.962 1.00 62.78 78 VAL A N 1
ATOM 616 C CA . VAL A 1 78 ? 102.744 58.177 42.084 1.00 62.57 78 VAL A CA 1
ATOM 617 C C . VAL A 1 78 ? 102.419 56.761 42.554 1.00 62.36 78 VAL A C 1
ATOM 618 O O . VAL A 1 78 ? 102.187 55.878 41.743 1.00 61.84 78 VAL A O 1
ATOM 622 N N . ARG A 1 79 ? 102.422 56.561 43.868 1.00 62.52 79 ARG A N 1
ATOM 623 C CA . ARG A 1 79 ? 102.103 55.267 44.474 1.00 62.82 79 ARG A CA 1
ATOM 624 C C . ARG A 1 79 ? 100.731 54.771 44.030 1.00 62.73 79 ARG A C 1
ATOM 625 O O . ARG A 1 79 ? 100.584 53.603 43.703 1.00 61.96 79 ARG A O 1
ATOM 633 N N . GLU A 1 80 ? 99.744 55.666 43.986 1.00 63.16 80 GLU A N 1
ATOM 634 C CA . GLU A 1 80 ? 98.383 55.290 43.597 1.00 63.85 80 GLU A CA 1
ATOM 635 C C . GLU A 1 80 ? 98.306 54.927 42.112 1.00 63.95 80 GLU A C 1
ATOM 636 O O . GLU A 1 80 ? 97.638 53.961 41.748 1.00 63.86 80 GLU A O 1
ATOM 642 N N . LYS A 1 81 ? 98.999 55.688 41.264 1.00 64.00 81 LYS A N 1
ATOM 643 C CA . LYS A 1 81 ? 99.094 55.360 39.839 1.00 64.05 81 LYS A CA 1
ATOM 644 C C . LYS A 1 81 ? 99.662 53.963 39.641 1.00 63.75 81 LYS A C 1
ATOM 645 O O . LYS A 1 81 ? 99.124 53.183 38.869 1.00 63.77 81 LYS A O 1
ATOM 651 N N . LEU A 1 82 ? 100.743 53.660 40.357 1.00 63.73 82 LEU A N 1
ATOM 652 C CA . LEU A 1 82 ? 101.437 52.380 40.245 1.00 63.86 82 LEU A CA 1
ATOM 653 C C . LEU A 1 82 ? 100.626 51.207 40.812 1.00 64.80 82 LEU A C 1
ATOM 654 O O . LEU A 1 82 ? 100.713 50.086 40.307 1.00 64.60 82 LEU A O 1
ATOM 659 N N . MET A 1 83 ? 99.846 51.474 41.855 1.00 66.01 83 MET A N 1
ATOM 660 C CA . MET A 1 83 ? 99.017 50.461 42.506 1.00 67.17 83 MET A CA 1
ATOM 661 C C . MET A 1 83 ? 97.863 50.043 41.605 1.00 67.81 83 MET A C 1
ATOM 662 O O . MET A 1 83 ? 97.505 48.873 41.554 1.00 67.73 83 MET A O 1
ATOM 667 N N . HIS A 1 84 ? 97.311 51.014 40.880 1.00 68.89 84 HIS A N 1
ATOM 668 C CA . HIS A 1 84 ? 96.199 50.805 39.944 1.00 69.81 84 HIS A CA 1
ATOM 669 C C . HIS A 1 84 ? 96.615 50.011 38.682 1.00 69.81 84 HIS A C 1
ATOM 670 O O . HIS A 1 84 ? 95.758 49.648 37.867 1.00 69.79 84 HIS A O 1
ATOM 677 N N . LEU A 1 85 ? 97.917 49.754 38.521 1.00 69.62 85 LEU A N 1
ATOM 678 C CA . LEU A 1 85 ? 98.449 49.078 37.334 1.00 69.62 85 LEU A CA 1
ATOM 679 C C . LEU A 1 85 ? 98.255 47.559 37.380 1.00 69.34 85 LEU A C 1
ATOM 680 O O . LEU A 1 85 ? 98.634 46.913 38.358 1.00 68.83 85 LEU A O 1
ATOM 685 N N . PHE A 1 86 ? 97.691 47.012 36.297 1.00 69.19 86 PHE A N 1
ATOM 686 C CA . PHE A 1 86 ? 97.424 45.568 36.138 1.00 69.15 86 PHE A CA 1
ATOM 687 C C . PHE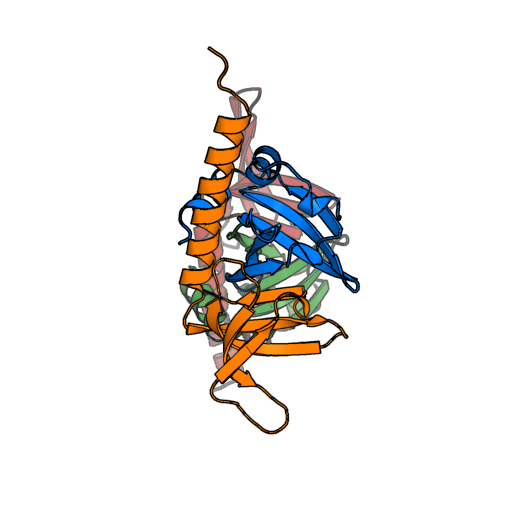 A 1 86 ? 96.534 45.000 37.246 1.00 69.32 86 PHE A C 1
ATOM 688 O O . PHE A 1 86 ? 95.325 45.249 37.274 1.00 69.93 86 PHE A O 1
ATOM 696 N N . ALA B 2 1 ? 103.614 38.933 69.203 1.00 48.57 47 ALA B N 1
ATOM 697 C CA . ALA B 2 1 ? 104.732 37.958 69.128 1.00 48.04 47 ALA B CA 1
ATOM 698 C C . ALA B 2 1 ? 105.457 38.084 67.782 1.00 47.17 47 ALA B C 1
ATOM 699 O O . ALA B 2 1 ? 104.829 38.368 66.748 1.00 48.05 47 ALA B O 1
ATOM 701 N N . GLN B 2 2 ? 106.779 37.883 67.793 1.00 45.28 48 GLN B N 1
ATOM 702 C CA . GLN B 2 2 ? 107.591 38.039 66.583 1.00 43.25 48 GLN B CA 1
ATOM 703 C C . GLN B 2 2 ? 107.433 36.815 65.672 1.00 40.82 48 GLN B C 1
ATOM 704 O O . GLN B 2 2 ? 107.734 35.699 66.075 1.00 40.34 48 GLN B O 1
ATOM 710 N N . GLU B 2 3 ? 106.973 37.039 64.444 1.00 37.85 49 GLU B N 1
ATOM 711 C CA . GLU B 2 3 ? 106.824 35.979 63.456 1.00 35.63 49 GLU B CA 1
ATOM 712 C C . GLU B 2 3 ? 108.203 35.606 62.879 1.00 33.98 49 GLU B C 1
ATOM 713 O O . GLU B 2 3 ? 109.013 36.482 62.584 1.00 33.11 49 GLU B O 1
ATOM 719 N N . SER B 2 4 ? 108.421 34.312 62.691 1.00 31.41 50 SER B N 1
ATOM 720 C CA . SER B 2 4 ? 109.613 33.788 62.067 1.00 31.34 50 SER B CA 1
ATOM 721 C C . SER B 2 4 ? 109.910 34.550 60.791 1.00 30.12 50 SER B C 1
ATOM 722 O O . SER B 2 4 ? 109.003 34.808 59.998 1.00 29.70 50 SER B O 1
ATOM 725 N N 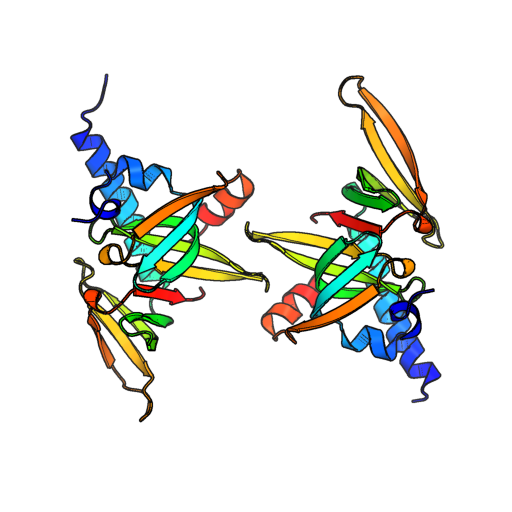. LEU B 2 5 ? 111.182 34.866 60.575 1.00 28.72 51 LEU B N 1
ATOM 726 C CA . LEU B 2 5 ? 111.587 35.541 59.352 1.00 27.75 51 LEU B CA 1
ATOM 727 C C . LEU B 2 5 ? 111.443 34.637 58.136 1.00 27.26 51 LEU B C 1
ATOM 728 O O . LEU B 2 5 ? 111.264 35.133 57.040 1.00 27.05 51 LEU B O 1
ATOM 733 N N . GLU B 2 6 ? 111.530 33.321 58.326 1.00 26.16 52 GLU B N 1
ATOM 734 C CA . GLU B 2 6 ? 111.341 32.381 57.242 1.00 26.23 52 GLU B CA 1
ATOM 735 C C . GLU B 2 6 ? 109.927 32.504 56.665 1.00 25.23 52 GLU B C 1
ATOM 736 O O . GLU B 2 6 ? 109.759 32.518 55.451 1.00 24.83 52 GLU B O 1
ATOM 742 N N . SER B 2 7 ? 108.938 32.612 57.547 1.00 24.07 53 SER B N 1
ATOM 743 C CA . SER B 2 7 ? 107.547 32.787 57.152 1.00 24.82 53 SER B CA 1
ATOM 744 C C . SER B 2 7 ? 107.346 34.156 56.465 1.00 24.92 53 SER B C 1
ATOM 745 O O . SER B 2 7 ? 106.702 34.246 55.418 1.00 23.62 53 SER B O 1
ATOM 748 N N . GLN B 2 8 ? 107.924 35.214 57.052 1.00 24.29 54 GLN B N 1
ATOM 749 C CA . GLN B 2 8 ? 107.822 36.547 56.469 1.00 24.47 54 GLN B CA 1
ATOM 750 C C . GLN B 2 8 ? 108.440 36.607 55.088 1.00 24.05 54 GLN B C 1
ATOM 751 O O . GLN B 2 8 ? 107.833 37.148 54.166 1.00 23.04 54 GLN B O 1
ATOM 757 N N . GLU B 2 9 ? 109.598 35.988 54.936 1.00 23.95 55 GLU B N 1
ATOM 758 C CA . GLU B 2 9 ? 110.288 35.924 53.655 1.00 25.73 55 GLU B CA 1
ATOM 759 C C . GLU B 2 9 ? 109.474 35.203 52.586 1.00 25.31 55 GLU B C 1
ATOM 760 O O . GLU B 2 9 ? 109.452 35.643 51.441 1.00 22.98 55 GLU B O 1
ATOM 766 N N . GLN B 2 10 ? 108.866 34.068 52.956 1.00 25.32 56 GLN B N 1
ATOM 767 C CA . GLN B 2 10 ? 108.138 33.223 52.007 1.00 25.67 56 GLN B CA 1
ATOM 768 C C . GLN B 2 10 ? 106.853 33.931 51.532 1.00 25.12 56 GLN B C 1
ATOM 769 O O . GLN B 2 10 ? 106.509 33.854 50.348 1.00 24.99 56 GLN B O 1
ATOM 775 N N . ARG B 2 11 ? 106.201 34.658 52.431 1.00 24.81 57 ARG B N 1
ATOM 776 C CA . ARG B 2 11 ? 105.041 35.471 52.094 1.00 25.40 57 ARG B CA 1
ATOM 777 C C . ARG B 2 11 ? 105.410 36.634 51.151 1.00 24.91 57 ARG B C 1
ATOM 778 O O . ARG B 2 11 ? 104.693 36.895 50.189 1.00 23.29 57 ARG B O 1
ATOM 786 N N . ALA B 2 12 ? 106.540 37.292 51.411 1.00 24.41 58 ALA B N 1
ATOM 787 C CA . ALA B 2 12 ? 107.018 38.332 50.522 1.00 24.55 58 ALA B CA 1
ATOM 788 C C . ALA B 2 12 ? 107.386 37.747 49.165 1.00 24.34 58 ALA B C 1
ATOM 789 O O . ALA B 2 12 ? 107.119 38.378 48.154 1.00 23.45 58 ALA B O 1
ATOM 791 N N . ARG B 2 13 ? 107.968 36.541 49.145 1.00 23.81 59 ARG B N 1
ATOM 792 C CA . ARG B 2 13 ? 108.266 35.824 47.917 1.00 25.14 59 ARG B CA 1
ATOM 793 C C . ARG B 2 13 ? 107.002 35.580 47.090 1.00 24.18 59 ARG B C 1
ATOM 794 O O . ARG B 2 13 ? 107.000 35.816 45.877 1.00 23.52 59 ARG B O 1
ATOM 802 N N . ALA B 2 14 ? 105.926 35.124 47.735 1.00 23.87 60 ALA B N 1
ATOM 803 C CA . ALA B 2 14 ? 104.657 34.906 47.047 1.00 22.95 60 ALA B CA 1
ATOM 804 C C . ALA B 2 14 ? 104.093 36.204 46.463 1.00 23.24 60 ALA B C 1
ATOM 805 O O . ALA B 2 14 ? 103.630 36.198 45.331 1.00 23.65 60 ALA B O 1
ATOM 807 N N . ALA B 2 15 ? 104.118 37.298 47.225 1.00 22.41 61 ALA B N 1
ATOM 808 C CA . ALA B 2 15 ? 103.609 38.585 46.739 1.00 22.52 61 ALA B CA 1
ATOM 809 C C . ALA B 2 15 ? 104.421 39.117 45.561 1.00 22.40 61 ALA B C 1
ATOM 810 O O . ALA B 2 15 ? 103.853 39.570 44.574 1.00 23.73 61 ALA B O 1
ATOM 812 N N . LEU B 2 16 ? 105.744 39.031 45.641 1.00 21.99 62 LEU B N 1
ATOM 813 C CA . LEU B 2 16 ? 106.625 39.456 44.558 1.00 21.90 62 LEU B CA 1
ATOM 814 C C . LEU B 2 16 ? 106.383 38.649 43.307 1.00 21.34 62 LEU B C 1
ATOM 815 O O . LEU B 2 16 ? 106.387 39.165 42.179 1.00 19.92 62 LEU B O 1
ATOM 820 N N . ARG B 2 17 ? 106.188 37.338 43.500 1.00 21.31 63 ARG B N 1
ATOM 821 C CA . ARG B 2 17 ? 106.026 36.448 42.392 1.00 21.06 63 ARG B CA 1
ATOM 822 C C . ARG B 2 17 ? 104.684 36.679 41.710 1.00 21.26 63 ARG B C 1
ATOM 823 O O . ARG B 2 17 ? 104.596 36.698 40.486 1.00 20.98 63 ARG B O 1
ATOM 831 N N . GLU B 2 18 ? 103.643 36.888 42.496 1.00 21.49 64 GLU B N 1
ATOM 832 C CA . GLU B 2 18 ? 102.307 37.079 41.950 1.00 22.97 64 GLU B CA 1
ATOM 833 C C . GLU B 2 18 ? 102.305 38.339 41.081 1.00 22.96 64 GLU B C 1
ATOM 834 O O . GLU B 2 18 ? 101.722 38.361 39.984 1.00 22.81 64 GLU B O 1
ATOM 840 N N . ARG B 2 19 ? 102.979 39.384 41.563 1.00 23.43 65 ARG B N 1
ATOM 841 C CA . ARG B 2 19 ? 103.072 40.639 40.817 1.00 24.40 65 ARG B CA 1
ATOM 842 C C . ARG B 2 19 ? 103.843 40.441 39.529 1.00 23.59 65 ARG B C 1
ATOM 843 O O . ARG B 2 19 ? 103.451 40.986 38.501 1.00 23.57 65 ARG B O 1
ATOM 851 N N . TYR B 2 20 ? 104.898 39.627 39.569 1.00 23.03 66 TYR B N 1
ATOM 852 C CA . TYR B 2 20 ? 105.710 39.366 38.384 1.00 23.46 66 TYR B CA 1
ATOM 853 C C . TYR B 2 20 ? 104.907 38.621 37.313 1.00 23.62 66 TYR B C 1
ATOM 854 O O . TYR B 2 20 ? 104.965 38.960 36.114 1.00 22.71 66 TYR B O 1
ATOM 863 N N . LEU B 2 21 ? 104.157 37.599 37.737 1.00 24.38 67 LEU B N 1
ATOM 864 C CA . LEU B 2 21 ? 103.350 36.834 36.801 1.00 24.64 67 LEU B CA 1
ATOM 865 C C . LEU B 2 21 ? 102.268 37.737 36.178 1.00 25.06 67 LEU B C 1
ATOM 866 O O . LEU B 2 21 ? 101.999 37.663 34.986 1.00 23.59 67 LEU B O 1
ATOM 871 N N . ARG B 2 22 ? 101.680 38.597 36.989 1.00 25.82 68 ARG B N 1
ATOM 872 C CA . ARG B 2 22 ? 100.725 39.592 36.504 1.00 27.27 68 ARG B CA 1
ATOM 873 C C . ARG B 2 22 ? 101.346 40.502 35.430 1.00 25.65 68 ARG B C 1
ATOM 874 O O . ARG B 2 22 ? 100.719 40.764 34.405 1.00 24.72 68 ARG B O 1
ATOM 882 N N . SER B 2 23 ? 102.578 40.948 35.639 1.00 25.06 69 SER B N 1
ATOM 883 C CA . SER B 2 23 ? 103.273 41.796 34.669 1.00 24.84 69 SER B CA 1
ATOM 884 C C . SER B 2 23 ? 103.523 41.056 33.357 1.00 24.90 69 SER B C 1
ATOM 885 O O . SER B 2 23 ? 103.413 41.660 32.295 1.00 25.08 69 SER B O 1
ATOM 888 N N . LEU B 2 24 ? 103.845 39.753 33.418 1.00 24.60 70 LEU B N 1
ATOM 889 C CA . LEU B 2 24 ? 104.061 38.963 32.205 1.00 24.13 70 LEU B CA 1
ATOM 890 C C . LEU B 2 24 ? 102.723 38.742 31.483 1.00 23.87 70 LEU B C 1
ATOM 891 O O . LEU B 2 24 ? 102.631 38.839 30.261 1.00 24.43 70 LEU B O 1
ATOM 896 N N . LEU B 2 25 ? 101.674 38.451 32.237 1.00 24.24 71 LEU B N 1
ATOM 897 C CA . LEU B 2 25 ? 100.368 38.198 31.630 1.00 25.20 71 LEU B CA 1
ATOM 898 C C . LEU B 2 25 ? 99.863 39.448 30.895 1.00 25.36 71 LEU B C 1
ATOM 899 O O . LEU B 2 25 ? 99.282 39.331 29.828 1.00 25.25 71 LEU B O 1
ATOM 904 N N . ALA B 2 26 ? 100.136 40.631 31.435 1.00 25.65 72 ALA B N 1
ATOM 905 C CA . ALA B 2 26 ? 99.768 41.893 30.764 1.00 26.68 72 ALA B CA 1
ATOM 906 C C . ALA B 2 26 ? 100.537 42.159 29.468 1.00 26.83 72 ALA B C 1
ATOM 907 O O . ALA B 2 26 ? 100.104 42.964 28.636 1.00 27.44 72 ALA B O 1
ATOM 909 N N . MET B 2 27 ? 101.701 41.526 29.336 1.00 26.48 73 MET B N 1
ATOM 910 C CA . MET B 2 27 ? 102.537 41.640 28.152 1.00 26.08 73 MET B CA 1
ATOM 911 C C . MET B 2 27 ? 102.117 40.724 27.000 1.00 26.05 73 MET B C 1
ATOM 912 O O . MET B 2 27 ? 102.565 40.932 25.881 1.00 25.34 73 MET B O 1
ATOM 917 N N . VAL B 2 28 ? 101.272 39.719 27.262 1.00 26.55 74 VAL B N 1
ATOM 918 C CA . VAL B 2 28 ? 100.849 38.764 26.228 1.00 27.98 74 VAL B CA 1
ATOM 919 C C . VAL B 2 28 ? 100.222 39.510 25.027 1.00 28.87 74 VAL B C 1
ATOM 920 O O . VAL B 2 28 ? 99.403 40.399 25.211 1.00 29.09 74 VAL B O 1
ATOM 924 N N . GLY B 2 29 ? 100.665 39.171 23.818 1.00 30.08 75 GLY B N 1
ATOM 925 C CA . GLY B 2 29 ? 100.169 39.767 22.587 1.00 30.96 75 GLY B CA 1
ATOM 926 C C . GLY B 2 29 ? 100.743 41.135 22.208 1.00 31.75 75 GLY B C 1
ATOM 927 O O . GLY B 2 29 ? 100.368 41.686 21.177 1.00 32.97 75 GLY B O 1
ATOM 928 N N . HIS B 2 30 ? 101.627 41.707 23.019 1.00 31.17 76 HIS B N 1
ATOM 929 C CA . HIS B 2 30 ? 102.219 42.993 22.669 1.00 31.38 76 HIS B CA 1
ATOM 930 C C . HIS B 2 30 ? 103.553 42.778 22.018 1.00 30.79 76 HIS B C 1
ATOM 931 O O . HIS B 2 30 ? 104.230 41.799 22.297 1.00 29.33 76 HIS B O 1
ATOM 938 N N . GLN B 2 31 ? 103.944 43.736 21.183 1.00 30.53 77 GLN B N 1
ATOM 939 C CA . GLN B 2 31 ? 105.280 43.773 20.627 1.00 31.02 77 GLN B CA 1
ATOM 940 C C . GLN B 2 31 ? 106.229 44.185 21.742 1.00 30.66 77 GLN B C 1
ATOM 941 O O . GLN B 2 31 ? 105.983 45.167 22.459 1.00 30.67 77 GLN B O 1
ATOM 947 N N . VAL B 2 32 ? 107.290 43.420 21.917 1.00 29.77 78 VAL B N 1
ATOM 948 C CA . VAL B 2 32 ? 108.301 43.773 22.875 1.00 30.79 78 VAL B CA 1
ATOM 949 C C . VAL B 2 32 ? 109.659 43.828 22.193 1.00 31.19 78 VAL B C 1
ATOM 950 O O . VAL B 2 32 ? 109.923 43.112 21.226 1.00 30.99 78 VAL B O 1
ATOM 954 N N . SER B 2 33 ? 110.488 44.713 22.709 1.00 31.19 79 SER B N 1
ATOM 955 C CA . SER B 2 33 ? 111.826 44.952 22.216 1.00 32.82 79 SER B CA 1
ATOM 956 C C . SER B 2 33 ? 112.799 44.403 23.243 1.00 32.07 79 SER B C 1
ATOM 957 O O . SER B 2 33 ? 112.790 44.806 24.405 1.00 32.15 79 SER B O 1
ATOM 960 N N . PHE B 2 34 ? 113.596 43.435 22.813 1.00 32.42 80 PHE B N 1
ATOM 961 C CA . PHE B 2 34 ? 114.545 42.745 23.639 1.00 32.65 80 PHE B CA 1
ATOM 962 C C . PHE B 2 34 ? 115.916 43.357 23.396 1.00 34.05 80 PHE B C 1
ATOM 963 O O . PHE B 2 34 ? 116.330 43.558 22.239 1.00 34.30 80 PHE B O 1
ATOM 971 N N . THR B 2 35 ? 116.594 43.707 24.476 1.00 34.71 81 THR B N 1
ATOM 972 C CA . THR B 2 35 ? 118.001 44.072 24.420 1.00 35.59 81 THR B CA 1
ATOM 973 C C . THR B 2 35 ? 118.799 42.839 24.728 1.00 37.29 81 THR B C 1
ATOM 974 O O . THR B 2 35 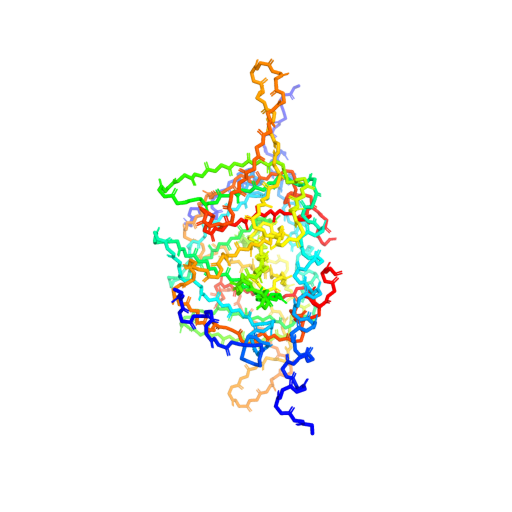? 118.664 42.240 25.791 1.00 37.27 81 THR B O 1
ATOM 978 N N . LEU B 2 36 ? 119.628 42.452 23.781 1.00 38.92 82 LEU B N 1
ATOM 979 C CA . LEU B 2 36 ? 120.321 41.187 23.824 1.00 40.99 82 LEU B CA 1
ATOM 980 C C . LEU B 2 36 ? 121.779 41.440 24.173 1.00 42.86 82 LEU B C 1
ATOM 981 O O . LEU B 2 36 ? 122.257 42.579 24.137 1.00 42.32 82 LEU B O 1
ATOM 986 N N . HIS B 2 37 ? 122.469 40.371 24.557 1.00 45.60 83 HIS B N 1
ATOM 987 C CA . HIS B 2 37 ? 123.915 40.413 24.737 1.00 48.03 83 HIS B CA 1
ATOM 988 C C . HIS B 2 37 ? 124.544 40.518 23.348 1.00 49.28 83 HIS B C 1
ATOM 989 O O . HIS B 2 37 ? 123.872 40.268 22.341 1.00 49.56 83 HIS B O 1
ATOM 996 N N . GLU B 2 38 ? 125.814 40.914 23.308 1.00 50.96 84 GLU B N 1
ATOM 997 C CA . GLU B 2 38 ? 126.525 41.231 22.067 1.00 51.90 84 GLU B CA 1
ATOM 998 C C . GLU B 2 38 ? 126.029 42.511 21.367 1.00 51.92 84 GLU B C 1
ATOM 999 O O . GLU B 2 38 ? 126.231 42.668 20.161 1.00 52.33 84 GLU B O 1
ATOM 1005 N N . GLY B 2 39 ? 125.392 43.418 22.115 1.00 51.70 85 GLY B N 1
ATOM 1006 C CA . GLY B 2 39 ? 124.950 44.709 21.588 1.00 51.31 85 GLY B CA 1
ATOM 1007 C C . GLY B 2 39 ? 123.722 44.708 20.671 1.00 50.99 85 GLY B C 1
ATOM 1008 O O . GLY B 2 39 ? 123.353 45.743 20.122 1.00 51.52 85 GLY B O 1
ATOM 1009 N N . VAL B 2 40 ? 123.075 43.559 20.513 1.00 50.09 86 VAL B N 1
ATOM 1010 C CA . VAL B 2 40 ? 121.986 43.403 19.543 1.00 49.40 86 VAL B CA 1
ATOM 1011 C C . VAL B 2 40 ? 120.603 43.696 20.150 1.00 48.10 86 VAL B C 1
ATOM 1012 O O . VAL B 2 40 ? 120.383 43.514 21.346 1.00 46.40 86 VAL B O 1
ATOM 1016 N N . ARG B 2 41 ? 119.690 44.136 19.289 1.00 46.58 87 ARG B N 1
ATOM 1017 C CA . ARG B 2 41 ? 118.290 44.376 19.611 1.00 46.14 87 ARG B CA 1
ATOM 1018 C C . ARG B 2 41 ? 117.432 43.484 18.718 1.00 44.32 87 ARG B C 1
ATOM 1019 O O . ARG B 2 41 ? 117.719 43.370 17.532 1.00 43.97 87 ARG B O 1
ATOM 1027 N N . VAL B 2 42 ? 116.384 42.868 19.261 1.00 41.81 88 VAL B N 1
ATOM 1028 C CA . VAL B 2 42 ? 115.362 42.225 18.419 1.00 39.76 88 VAL B CA 1
ATOM 1029 C C . VAL B 2 42 ? 113.950 42.455 18.964 1.00 38.13 88 VAL B C 1
ATOM 1030 O O . VAL B 2 42 ? 113.761 42.638 20.168 1.00 37.24 88 VAL B O 1
ATOM 1034 N N . ALA B 2 43 ? 112.968 42.457 18.064 1.00 35.72 89 ALA B N 1
ATOM 1035 C CA . ALA B 2 43 ? 111.580 42.658 18.420 1.00 34.30 89 ALA B CA 1
ATOM 1036 C C . ALA B 2 43 ? 110.713 41.445 18.092 1.00 32.84 89 ALA B C 1
ATOM 1037 O O . ALA B 2 43 ? 110.898 40.781 17.078 1.00 31.48 89 ALA B O 1
ATOM 1039 N N . ALA B 2 44 ? 109.744 41.178 18.954 1.00 30.96 90 ALA B N 1
ATOM 1040 C CA . ALA B 2 44 ? 108.830 40.063 18.763 1.00 30.12 90 ALA B CA 1
ATOM 1041 C C . ALA B 2 44 ? 107.570 40.251 19.598 1.00 29.63 90 ALA B C 1
ATOM 1042 O O . ALA B 2 44 ? 107.575 41.019 20.555 1.00 28.94 90 ALA B O 1
ATOM 1044 N N . HIS B 2 45 ? 106.496 39.560 19.230 1.00 29.11 91 HIS B N 1
ATOM 1045 C CA . HIS B 2 45 ? 105.292 39.499 20.056 1.00 29.44 91 HIS B CA 1
ATOM 1046 C C . HIS B 2 45 ? 105.466 38.454 21.153 1.00 28.12 91 HIS B C 1
ATOM 1047 O O . HIS B 2 45 ? 105.896 37.334 20.890 1.00 29.16 91 HIS B O 1
ATOM 1054 N N . PHE B 2 46 ? 105.120 38.822 22.379 1.00 27.06 92 PHE B N 1
ATOM 1055 C CA . PHE B 2 46 ? 105.237 37.919 23.520 1.00 26.03 92 PHE B CA 1
ATOM 1056 C C . PHE B 2 46 ? 104.069 36.931 23.657 1.00 25.76 92 PHE B C 1
ATOM 1057 O O . PHE B 2 46 ? 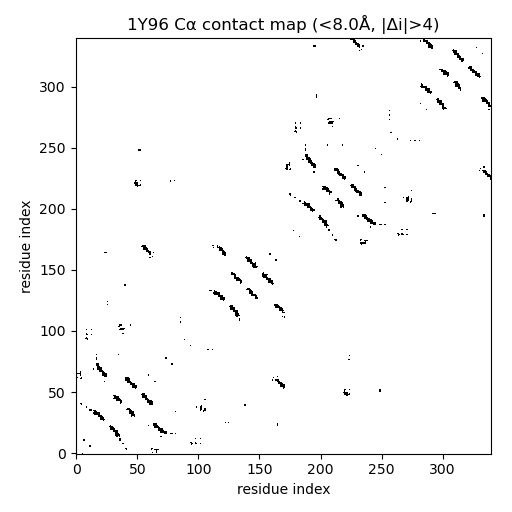102.911 37.326 23.634 1.00 25.11 92 PHE B O 1
ATOM 1065 N N . GLY B 2 47 ? 104.395 35.659 23.876 1.00 26.18 93 GLY B N 1
ATOM 1066 C CA . GLY B 2 47 ? 103.412 34.617 24.097 1.00 25.69 93 GLY B CA 1
ATOM 1067 C C . GLY B 2 47 ? 103.366 34.092 25.528 1.00 25.01 93 GLY B C 1
ATOM 1068 O O . GLY B 2 47 ? 102.290 34.003 26.131 1.00 25.91 93 GLY B O 1
ATOM 1069 N N . ALA B 2 48 ? 104.527 33.745 26.076 1.00 24.53 94 ALA B N 1
ATOM 1070 C CA . ALA B 2 48 ? 104.605 33.097 27.373 1.00 24.12 94 ALA B CA 1
ATOM 1071 C C . ALA B 2 48 ? 106.042 32.968 27.832 1.00 24.56 94 ALA B C 1
ATOM 1072 O O . ALA B 2 48 ? 106.981 33.175 27.052 1.00 22.86 94 ALA B O 1
ATOM 1074 N N . THR B 2 49 ? 106.218 32.632 29.109 1.00 25.70 95 THR B N 1
ATOM 1075 C CA . THR B 2 49 ? 107.485 32.085 29.591 1.00 27.16 95 THR B CA 1
ATOM 1076 C C . THR B 2 49 ? 107.187 30.791 30.319 1.00 28.50 95 THR B C 1
ATOM 1077 O O . THR B 2 49 ? 106.039 30.521 30.679 1.00 29.12 95 THR B O 1
ATOM 1081 N N . ASP B 2 50 ? 108.219 30.017 30.580 1.00 29.25 96 ASP B N 1
ATOM 1082 C CA . ASP B 2 50 ? 108.073 28.951 31.573 1.00 30.81 96 ASP B CA 1
ATOM 1083 C C . ASP B 2 50 ? 108.187 29.522 32.991 1.00 30.51 96 ASP B C 1
ATOM 1084 O O . ASP B 2 50 ? 108.609 30.683 33.190 1.00 28.77 96 ASP B O 1
ATOM 1089 N N . LEU B 2 51 ? 107.735 28.739 33.966 1.00 30.95 97 LEU B N 1
ATOM 1090 C CA . LEU B 2 51 ? 107.715 29.164 35.366 1.00 31.99 97 LEU B CA 1
ATOM 1091 C C . LEU B 2 51 ? 109.139 29.399 35.925 1.00 31.56 97 LEU B C 1
ATOM 1092 O O . LEU B 2 51 ? 109.339 30.275 36.748 1.00 30.90 97 LEU B O 1
ATOM 1097 N N . ASP B 2 52 ? 110.138 28.674 35.437 1.00 32.36 98 ASP B N 1
ATOM 1098 C CA . ASP B 2 52 ? 111.527 28.965 35.822 1.00 33.48 98 ASP B CA 1
ATOM 1099 C C . ASP B 2 52 ? 112.054 30.253 35.177 1.00 32.89 98 ASP B C 1
ATOM 1100 O O . ASP B 2 52 ? 113.169 30.653 35.465 1.00 33.17 98 ASP B O 1
ATOM 1105 N N . VAL B 2 53 ? 111.270 30.850 34.275 1.00 32.20 99 VAL B N 1
ATOM 1106 C CA . VAL B 2 53 ? 111.655 32.023 33.499 1.00 32.51 99 VAL B CA 1
ATOM 1107 C C . VAL B 2 53 ? 112.989 31.780 32.775 1.00 32.55 99 VAL B C 1
ATOM 1108 O O . VAL B 2 53 ? 113.827 32.643 32.714 1.00 32.75 99 VAL B O 1
ATOM 1112 N N . ALA B 2 54 ? 113.167 30.591 32.217 1.00 32.60 100 ALA B N 1
ATOM 1113 C CA . ALA B 2 54 ? 114.380 30.278 31.459 1.00 32.55 100 ALA B CA 1
ATOM 1114 C C . ALA B 2 54 ? 114.221 30.585 29.966 1.00 31.80 100 ALA B C 1
ATOM 1115 O O . ALA B 2 54 ? 115.219 30.835 29.271 1.00 31.24 100 ALA B O 1
ATOM 1117 N N . ASN B 2 55 ? 112.977 30.556 29.471 1.00 30.94 101 ASN B N 1
ATOM 1118 C CA . ASN B 2 55 ? 112.684 30.817 28.070 1.00 30.92 101 ASN B CA 1
ATOM 1119 C C . ASN B 2 55 ? 111.455 31.703 27.874 1.00 29.88 101 ASN B C 1
ATOM 1120 O O . ASN B 2 55 ? 110.447 31.554 28.588 1.00 28.23 101 ASN B O 1
ATOM 1125 N N . PHE B 2 56 ? 111.547 32.613 26.909 1.00 28.17 102 PHE B N 1
ATOM 1126 C CA . PHE B 2 56 ? 110.398 33.343 26.405 1.00 28.19 102 PHE B CA 1
ATOM 1127 C C . PHE B 2 56 ? 109.922 32.730 25.096 1.00 27.45 102 PHE B C 1
ATOM 1128 O O . PHE B 2 56 ? 110.715 32.536 24.166 1.00 27.60 102 PHE B O 1
ATOM 1136 N N . TYR B 2 57 ? 108.624 32.480 25.002 1.00 25.82 103 TYR B N 1
ATOM 1137 C CA . TYR B 2 57 ? 107.995 32.005 23.790 1.00 26.18 103 TYR B CA 1
ATOM 1138 C C . TYR B 2 57 ? 107.456 33.228 23.070 1.00 26.42 103 TYR B C 1
ATOM 1139 O O . TYR B 2 57 ? 106.657 33.992 23.630 1.00 26.14 103 TYR B O 1
ATOM 1148 N N . VAL B 2 58 ? 107.891 33.423 21.837 1.00 25.83 104 VAL B N 1
ATOM 1149 C CA . VAL B 2 58 ? 107.485 34.590 21.088 1.00 26.42 104 VAL B CA 1
ATOM 1150 C C . VAL B 2 58 ? 106.951 34.217 19.713 1.00 26.85 104 VAL B C 1
ATOM 1151 O O . VAL B 2 58 ? 107.149 33.098 19.249 1.00 26.10 104 VAL B O 1
ATOM 1155 N N . SER B 2 59 ? 106.252 35.159 19.088 1.00 27.15 105 SER B N 1
ATOM 1156 C CA . SER B 2 59 ? 105.791 35.017 17.718 1.00 28.08 105 SER B CA 1
ATOM 1157 C C . SER B 2 59 ? 106.182 36.273 16.918 1.00 28.44 105 SER B C 1
ATOM 1158 O O . SER B 2 59 ? 106.535 37.300 17.493 1.00 27.81 105 SER B O 1
ATOM 1161 N N . GLN B 2 60 ? 106.151 36.183 15.593 1.00 29.67 106 GLN B N 1
ATOM 1162 C CA . GLN B 2 60 ? 106.477 37.325 14.739 1.00 30.64 106 GLN B CA 1
ATOM 1163 C C . GLN B 2 60 ? 107.829 37.953 15.108 1.00 30.42 106 GLN B C 1
ATOM 1164 O O . GLN B 2 60 ? 107.920 39.139 15.336 1.00 30.51 106 GLN B O 1
ATOM 1170 N N . LEU B 2 61 ? 108.851 37.120 15.198 1.00 30.50 107 LEU B N 1
ATOM 1171 C CA . LEU B 2 61 ? 110.207 37.532 15.478 1.00 31.86 107 LEU B CA 1
ATOM 1172 C C . LEU B 2 61 ? 110.768 38.225 14.236 1.00 32.45 107 LEU B C 1
ATOM 1173 O O . LEU B 2 61 ? 110.859 37.622 13.165 1.00 30.87 107 LEU B O 1
ATOM 1178 N N . GLN B 2 62 ? 111.156 39.479 14.388 1.00 32.60 108 GLN B N 1
ATOM 1179 C CA . GLN B 2 62 ? 111.798 40.206 13.300 1.00 34.09 108 GLN B CA 1
ATOM 1180 C C . GLN B 2 62 ? 113.231 39.727 13.057 1.00 33.45 108 GLN B C 1
ATOM 1181 O O . GLN B 2 62 ? 113.967 39.429 13.978 1.00 32.64 108 GLN B O 1
ATOM 1187 N N . THR B 2 63 ? 113.569 39.561 11.782 1.00 33.62 109 THR B N 1
ATOM 1188 C CA . THR B 2 63 ? 114.930 39.255 11.368 1.00 33.61 109 THR B CA 1
ATOM 1189 C C . THR B 2 63 ? 115.222 39.987 10.054 1.00 33.94 109 THR B C 1
ATOM 1190 O O . THR B 2 63 ? 114.293 40.448 9.368 1.00 34.01 109 THR B O 1
ATOM 1194 N N . PRO B 2 64 ? 116.502 40.116 9.716 1.00 34.42 110 PRO B N 1
ATOM 1195 C CA . PRO B 2 64 ? 116.902 40.719 8.432 1.00 35.20 110 PRO B CA 1
ATOM 1196 C C . PRO B 2 64 ? 116.327 40.023 7.172 1.00 35.93 110 PRO B C 1
ATOM 1197 O O . PRO B 2 64 ? 116.125 40.710 6.149 1.00 36.46 110 PRO B O 1
ATOM 1201 N N . ILE B 2 65 ? 116.056 38.712 7.233 1.00 36.02 111 ILE B N 1
ATOM 1202 C CA . ILE B 2 65 ? 115.472 38.000 6.076 1.00 35.89 111 ILE B CA 1
ATOM 1203 C C . ILE B 2 65 ? 113.935 37.895 6.120 1.00 36.28 111 ILE B C 1
ATOM 1204 O O . ILE B 2 65 ? 113.317 37.362 5.190 1.00 36.65 111 ILE B O 1
ATOM 1209 N N . GLY B 2 66 ? 113.316 38.425 7.175 1.00 35.62 112 GLY B N 1
ATOM 1210 C CA . GLY B 2 66 ? 111.865 38.498 7.265 1.00 35.55 112 GLY B CA 1
ATOM 1211 C C . GLY B 2 66 ? 111.316 37.945 8.583 1.00 35.38 112 GLY B C 1
ATOM 1212 O O . GLY B 2 66 ? 112.038 37.313 9.347 1.00 35.66 112 GLY B O 1
ATOM 1213 N N . VAL B 2 67 ? 110.027 38.162 8.810 1.00 35.41 113 VAL B N 1
ATOM 1214 C CA . VAL B 2 67 ? 109.355 37.820 10.066 1.00 35.57 113 VAL B CA 1
ATOM 1215 C C . VAL B 2 67 ? 109.202 36.295 10.190 1.00 35.06 113 VAL B C 1
ATOM 1216 O O . VAL B 2 67 ? 108.776 35.618 9.251 1.00 34.69 113 VAL B O 1
ATOM 1220 N N . GLN B 2 68 ? 109.597 35.754 11.341 1.00 34.07 114 GLN B N 1
ATOM 1221 C CA . GLN B 2 68 ? 109.463 34.333 11.645 1.00 33.53 114 GLN B CA 1
ATOM 1222 C C . GLN B 2 68 ? 108.224 34.100 12.532 1.00 33.27 114 GLN B C 1
ATOM 1223 O O . GLN B 2 68 ? 107.974 34.858 13.466 1.00 32.12 114 GLN B O 1
ATOM 1229 N N . ALA B 2 69 ? 107.456 33.057 12.237 1.00 32.70 115 ALA B N 1
ATOM 1230 C CA . ALA B 2 69 ? 106.156 32.871 12.882 1.00 33.06 115 ALA B CA 1
ATOM 1231 C C . ALA B 2 69 ? 106.306 32.665 14.402 1.00 32.37 115 ALA B C 1
ATOM 1232 O O . ALA B 2 69 ? 105.578 33.262 15.163 1.00 31.87 115 ALA B O 1
ATOM 1234 N N . GLU B 2 70 ? 107.264 31.851 14.828 1.00 32.62 116 GLU B N 1
ATOM 1235 C CA . GLU B 2 70 ? 107.436 31.526 16.255 1.00 33.28 116 GLU B CA 1
ATOM 1236 C C . GLU B 2 70 ? 108.909 31.287 16.577 1.00 32.86 116 GLU B C 1
ATOM 1237 O O . GLU B 2 70 ? 109.666 30.868 15.708 1.00 32.92 116 GLU B O 1
ATOM 1243 N N . ALA B 2 71 ? 109.290 31.535 17.828 1.00 31.45 117 ALA B N 1
ATOM 1244 C CA . ALA B 2 71 ? 110.622 31.241 18.316 1.00 30.91 117 ALA B CA 1
ATOM 1245 C C . ALA B 2 71 ? 110.677 31.135 19.839 1.00 31.12 117 ALA B C 1
ATOM 1246 O O . ALA B 2 71 ? 109.758 31.526 20.536 1.00 29.63 117 ALA B O 1
ATOM 1248 N N . LEU B 2 72 ? 111.781 30.591 20.336 1.00 31.99 118 LEU B N 1
ATOM 1249 C CA . LEU B 2 72 ? 112.071 30.494 21.749 1.00 33.47 118 LEU B CA 1
ATOM 1250 C C . LEU B 2 72 ? 113.343 31.300 21.983 1.00 33.78 118 LEU B C 1
ATOM 1251 O O . LEU B 2 72 ? 114.354 31.055 21.313 1.00 34.12 118 LEU B O 1
ATOM 1256 N N . LEU B 2 73 ? 113.285 32.271 22.889 1.00 33.19 119 LEU B N 1
ATOM 1257 C CA . LEU B 2 73 ? 114.437 33.068 23.268 1.00 33.38 119 LEU B CA 1
ATOM 1258 C C . LEU B 2 73 ? 114.891 32.644 24.660 1.00 34.09 119 LEU B C 1
ATOM 1259 O O . LEU B 2 73 ? 114.084 32.597 25.595 1.00 34.30 119 LEU B O 1
ATOM 1264 N N . ARG B 2 74 ? 116.166 32.310 24.805 1.00 34.14 120 ARG B N 1
ATOM 1265 C CA . ARG B 2 74 ? 116.712 31.936 26.111 1.00 35.01 120 ARG B CA 1
ATOM 1266 C C . ARG B 2 74 ? 116.955 33.198 26.922 1.00 34.22 120 ARG B C 1
ATOM 1267 O O . ARG B 2 74 ? 117.501 34.177 26.414 1.00 32.68 120 ARG B O 1
ATOM 1275 N N . CYS B 2 75 ? 116.493 33.194 28.171 1.00 34.53 121 CYS B N 1
ATOM 1276 C CA . CYS B 2 75 ? 116.599 34.371 29.026 1.00 35.00 121 CYS B CA 1
ATOM 1277 C C . CYS B 2 75 ? 118.070 34.673 29.356 1.00 34.25 121 CYS B C 1
ATOM 1278 O O . CYS B 2 75 ? 118.419 35.824 29.572 1.00 32.91 121 CYS B O 1
ATOM 1281 N N . SER B 2 76 ? 118.928 33.659 29.349 1.00 34.27 122 SER B N 1
ATOM 1282 C CA . SER B 2 76 ? 120.385 33.885 29.445 1.00 35.17 122 SER B CA 1
ATOM 1283 C C . SER B 2 76 ? 120.974 34.776 28.311 1.00 34.93 122 SER B C 1
ATOM 1284 O O . SER B 2 76 ? 122.020 35.380 28.505 1.00 35.63 122 SER B O 1
ATOM 1287 N N . ASP B 2 77 ? 120.316 34.862 27.148 1.00 34.21 123 ASP B N 1
ATOM 1288 C CA . ASP B 2 77 ? 120.760 35.756 26.059 1.00 34.08 123 ASP B CA 1
ATOM 1289 C C . ASP B 2 77 ? 120.203 37.169 26.169 1.00 33.80 123 ASP B C 1
ATOM 1290 O O . ASP B 2 77 ? 120.584 38.063 25.406 1.00 33.62 123 ASP B O 1
ATOM 1295 N N . ILE B 2 78 ? 119.285 37.376 27.106 1.00 32.51 124 ILE B N 1
ATOM 1296 C CA . ILE B 2 78 ? 118.555 38.625 27.188 1.00 31.39 124 ILE B CA 1
ATOM 1297 C C . ILE B 2 78 ? 119.105 39.451 28.332 1.00 30.90 124 ILE B C 1
ATOM 1298 O O . ILE B 2 78 ? 119.392 38.911 29.413 1.00 29.93 124 ILE B O 1
ATOM 1303 N N . ILE B 2 79 ? 119.211 40.761 28.104 1.00 30.06 125 ILE B N 1
ATOM 1304 C CA . ILE B 2 79 ? 119.556 41.705 29.167 1.00 30.70 125 ILE B CA 1
ATOM 1305 C C . ILE B 2 79 ? 118.312 42.386 29.706 1.00 29.77 125 ILE B C 1
ATOM 1306 O O . ILE B 2 79 ? 118.129 42.469 30.909 1.00 29.65 125 ILE B O 1
ATOM 1311 N N . SER B 2 80 ? 117.497 42.924 28.810 1.00 29.18 126 SER B N 1
ATOM 1312 C CA . SER B 2 80 ? 116.253 43.566 29.191 1.00 28.66 126 SER B CA 1
ATOM 1313 C C . SER B 2 80 ? 115.197 43.364 28.128 1.00 27.81 126 SER B C 1
ATOM 1314 O O . SER B 2 80 ? 115.505 42.924 27.030 1.00 28.87 126 SER B O 1
ATOM 1317 N N . TYR B 2 81 ? 113.945 43.615 28.499 1.00 27.93 127 TYR B N 1
ATOM 1318 C CA . TYR B 2 81 ? 112.799 43.617 27.592 1.00 27.30 127 TYR B CA 1
ATOM 1319 C C . TYR B 2 81 ? 111.894 44.769 27.941 1.00 27.90 127 TYR B C 1
ATOM 1320 O O . TYR B 2 81 ? 111.714 45.076 29.108 1.00 28.22 127 TYR B O 1
ATOM 1329 N N . THR B 2 82 ? 111.311 45.416 26.937 1.00 28.50 128 THR B N 1
ATOM 1330 C CA . THR B 2 82 ? 110.427 46.539 27.176 1.00 29.23 128 THR B CA 1
ATOM 1331 C C . THR B 2 82 ? 109.233 46.506 26.258 1.00 28.67 128 THR B C 1
ATOM 1332 O O . THR B 2 82 ? 109.323 46.065 25.131 1.00 29.76 128 THR B O 1
ATOM 1336 N N . PHE B 2 83 ? 108.113 46.983 26.750 1.00 28.80 129 PHE B N 1
ATOM 1337 C CA . PHE B 2 83 ? 106.933 47.149 25.938 1.00 29.82 129 PHE B CA 1
ATOM 1338 C C . PHE B 2 83 ? 106.074 48.281 26.465 1.00 31.11 129 PHE B C 1
ATOM 1339 O O . PHE B 2 83 ? 106.342 48.825 27.531 1.00 31.31 129 PHE B O 1
ATOM 1347 N N . LYS B 2 84 ? 105.008 48.589 25.740 1.00 33.25 130 LYS B N 1
ATOM 1348 C CA . LYS B 2 84 ? 104.107 49.665 26.100 1.00 35.46 130 LYS B CA 1
ATOM 1349 C C . LYS B 2 84 ? 102.685 49.139 26.236 1.00 36.00 130 LYS B C 1
ATOM 1350 O O . LYS B 2 84 ? 102.082 48.752 25.255 1.00 36.41 130 LYS B O 1
ATOM 1356 N N . PRO B 2 85 ? 102.133 49.127 27.438 1.00 37.19 131 PRO B N 1
ATOM 1357 C CA . PRO B 2 85 ? 100.752 48.662 27.612 1.00 38.40 131 PRO B CA 1
ATOM 1358 C C . PRO B 2 85 ? 99.732 49.493 26.823 1.00 39.44 131 PRO B C 1
ATOM 1359 O O . PRO B 2 85 ? 99.922 50.716 26.807 1.00 41.82 131 PRO B O 1
ATOM 1363 N N . MET C 1 1 ? 113.716 93.664 21.982 1.00 47.18 1 MET C N 1
ATOM 1364 C CA . MET C 1 1 ? 112.894 92.478 21.584 1.00 46.26 1 MET C CA 1
ATOM 1365 C C . MET C 1 1 ? 113.738 91.315 21.015 1.00 45.17 1 MET C C 1
ATOM 1366 O O . MET C 1 1 ? 114.684 91.531 20.244 1.00 46.05 1 MET C O 1
ATOM 1371 N N . SER C 1 2 ? 113.340 90.090 21.364 1.00 42.92 2 SER C N 1
ATOM 1372 C CA . SER C 1 2 ? 114.025 88.864 20.948 1.00 40.97 2 SER C CA 1
ATOM 1373 C C . SER C 1 2 ? 113.697 88.443 19.517 1.00 39.78 2 SER C C 1
ATOM 1374 O O . SER C 1 2 ? 112.701 88.896 18.945 1.00 39.10 2 SER C O 1
ATOM 1377 N N . GLU C 1 3 ? 114.516 87.549 18.958 1.00 37.92 3 GLU C N 1
ATOM 1378 C CA . GLU C 1 3 ? 114.264 86.958 17.634 1.00 36.95 3 GLU C CA 1
ATOM 1379 C C . GLU C 1 3 ? 113.010 86.086 17.525 1.00 34.77 3 GLU C C 1
ATOM 1380 O O . GLU C 1 3 ? 112.351 86.032 16.469 1.00 33.41 3 GLU C O 1
ATOM 1386 N N . TRP C 1 4 ? 112.728 85.347 18.593 1.00 31.54 4 TRP C N 1
ATOM 1387 C CA . TRP C 1 4 ? 111.529 84.543 18.676 1.00 29.49 4 TRP C CA 1
ATOM 1388 C C . TRP C 1 4 ? 110.306 85.465 18.507 1.00 28.07 4 TRP C C 1
ATOM 1389 O O . TRP C 1 4 ? 109.342 85.110 17.850 1.00 27.35 4 TRP C O 1
ATOM 1400 N N . MET C 1 5 ? 110.366 86.644 19.108 1.00 27.73 5 MET C N 1
ATOM 1401 C CA . MET C 1 5 ? 109.255 87.597 19.051 1.00 27.87 5 MET C CA 1
ATOM 1402 C C . MET C 1 5 ? 108.946 88.076 17.624 1.00 27.01 5 MET C C 1
ATOM 1403 O O . MET C 1 5 ? 107.826 88.468 17.347 1.00 25.99 5 MET C O 1
ATOM 1408 N N . LYS C 1 6 ? 109.922 87.994 16.720 1.00 26.91 6 LYS C N 1
ATOM 1409 C CA . LYS C 1 6 ? 109.773 88.503 15.355 1.00 28.01 6 LYS C CA 1
ATOM 1410 C C . LYS C 1 6 ? 109.160 87.501 14.376 1.00 28.32 6 LYS C C 1
ATOM 1411 O O . LYS C 1 6 ? 108.884 87.852 13.245 1.00 28.55 6 LYS C O 1
ATOM 1417 N N . LYS C 1 7 ? 108.975 86.249 14.789 1.00 28.23 7 LYS C N 1
ATOM 1418 C CA . LYS C 1 7 ? 108.527 85.217 13.858 1.00 28.75 7 LYS C CA 1
ATOM 1419 C C . LYS C 1 7 ? 107.102 85.422 13.333 1.00 28.28 7 LYS C C 1
ATOM 1420 O O . LYS C 1 7 ? 106.816 85.158 12.170 1.00 27.74 7 LYS C O 1
ATOM 1426 N N . GLY C 1 8 ? 106.200 85.849 14.203 1.00 27.96 8 GLY C N 1
ATOM 1427 C CA . GLY C 1 8 ? 104.815 86.023 13.830 1.00 28.78 8 GLY C CA 1
ATOM 1428 C C . GLY C 1 8 ? 103.995 84.735 13.774 1.00 29.16 8 GLY C C 1
ATOM 1429 O O . GLY C 1 8 ? 104.548 83.630 13.756 1.00 29.67 8 GLY C O 1
ATOM 1430 N N . PRO C 1 9 ? 102.676 84.883 13.724 1.00 29.66 9 PRO C N 1
ATOM 1431 C CA . PRO C 1 9 ? 101.762 83.756 13.901 1.00 30.10 9 PRO C CA 1
ATOM 1432 C C . PRO C 1 9 ? 101.897 82.616 12.900 1.00 30.49 9 PRO C C 1
ATOM 1433 O O . PRO C 1 9 ? 101.679 81.472 13.310 1.00 29.23 9 PRO C O 1
ATOM 1437 N N . LEU C 1 10 ? 102.228 82.883 11.639 1.00 30.77 10 LEU C N 1
ATOM 1438 C CA . LEU C 1 10 ? 102.309 81.779 10.688 1.00 32.13 10 LEU C CA 1
ATOM 1439 C C . LEU C 1 10 ? 103.471 80.850 11.013 1.00 33.01 10 LEU C C 1
ATOM 1440 O O . LEU C 1 10 ? 103.338 79.629 10.879 1.00 34.00 10 LEU C O 1
ATOM 1445 N N . GLU C 1 11 ? 104.587 81.403 11.488 1.00 33.30 11 GLU C N 1
ATOM 1446 C CA . GLU C 1 11 ? 105.691 80.580 11.967 1.00 33.98 11 GLU C CA 1
ATOM 1447 C C . GLU C 1 11 ? 105.459 79.961 13.362 1.00 34.22 11 GLU C C 1
ATOM 1448 O O . GLU C 1 11 ? 105.684 78.773 13.535 1.00 35.14 11 GLU C O 1
ATOM 1454 N N . TRP C 1 12 ? 105.018 80.729 14.355 1.00 33.96 12 TRP C N 1
ATOM 1455 C CA . TRP C 1 12 ? 104.667 80.156 15.659 1.00 33.97 12 TRP C CA 1
ATOM 1456 C C . TRP C 1 12 ? 103.719 78.937 15.581 1.00 35.24 12 TRP C C 1
ATOM 1457 O O . TRP C 1 12 ? 103.896 77.940 16.282 1.00 35.36 12 TRP C O 1
ATOM 1468 N N . GLN C 1 13 ? 102.708 79.046 14.732 1.00 36.56 13 GLN C N 1
ATOM 1469 C CA . GLN C 1 13 ? 101.677 78.032 14.566 1.00 38.13 13 GLN C CA 1
ATOM 1470 C C . GLN C 1 13 ? 102.241 76.657 14.149 1.00 38.42 13 GLN C C 1
ATOM 1471 O O . GLN C 1 13 ? 101.673 75.612 14.505 1.00 38.30 13 GLN C O 1
ATOM 1477 N N . ASP C 1 14 ? 103.350 76.666 13.417 1.00 38.34 14 ASP C N 1
ATOM 1478 C CA . ASP C 1 14 ? 104.001 75.437 12.979 1.00 38.94 14 ASP C CA 1
ATOM 1479 C C . ASP C 1 14 ? 104.775 74.681 14.076 1.00 38.54 14 ASP C C 1
ATOM 1480 O O . ASP C 1 14 ? 105.186 73.543 13.857 1.00 39.01 14 ASP C O 1
ATOM 1485 N N . TYR C 1 15 ? 105.010 75.320 15.226 1.00 37.16 15 TYR C N 1
ATOM 1486 C CA . TYR C 1 15 ? 105.634 74.668 16.382 1.00 36.04 15 TYR C CA 1
ATOM 1487 C C . TYR C 1 15 ? 104.648 73.929 17.255 1.00 35.52 15 TYR C C 1
ATOM 1488 O O . TYR C 1 15 ? 105.059 73.173 18.139 1.00 35.81 15 TYR C O 1
ATOM 1497 N N . ILE C 1 16 ? 103.357 74.144 17.036 1.00 35.21 16 ILE C N 1
ATOM 1498 C CA . ILE C 1 16 ? 102.344 73.566 17.893 1.00 35.59 16 ILE C CA 1
ATOM 1499 C C . ILE C 1 16 ? 102.386 72.027 17.816 1.00 35.81 16 ILE C C 1
ATOM 1500 O O . ILE C 1 16 ? 102.551 71.453 16.738 1.00 33.56 16 ILE C O 1
ATOM 1505 N N . TYR C 1 17 ? 102.311 71.396 18.992 1.00 36.03 17 TYR C N 1
ATOM 1506 C CA . TYR C 1 17 ? 102.373 69.939 19.170 1.00 36.70 17 TYR C CA 1
ATOM 1507 C C . TYR C 1 17 ? 103.739 69.315 18.881 1.00 36.83 17 TYR C C 1
ATOM 1508 O O . TYR C 1 17 ? 103.883 68.097 18.873 1.00 37.53 17 TYR C O 1
ATOM 1517 N N . LYS C 1 18 ? 104.762 70.144 18.724 1.00 36.53 18 LYS C N 1
ATOM 1518 C CA . LYS C 1 18 ? 106.119 69.658 18.611 1.00 36.28 18 LYS C CA 1
ATOM 1519 C C . LYS C 1 18 ? 106.794 69.809 19.957 1.00 36.45 18 LYS C C 1
ATOM 1520 O O . LYS C 1 18 ? 106.374 70.639 20.787 1.00 34.90 18 LYS C O 1
ATOM 1526 N N . GLU C 1 19 ? 107.835 69.003 20.154 1.00 36.09 19 GLU C N 1
ATOM 1527 C CA . GLU C 1 19 ? 108.650 69.041 21.345 1.00 36.55 19 GLU C CA 1
ATOM 1528 C C . GLU C 1 19 ? 109.850 69.890 21.052 1.00 36.55 19 GLU C C 1
ATOM 1529 O O . GLU C 1 19 ? 110.484 69.762 20.015 1.00 36.89 19 GLU C O 1
ATOM 1535 N N . VAL C 1 20 ? 110.202 70.717 22.015 1.00 36.35 20 VAL C N 1
ATOM 1536 C CA . VAL C 1 20 ? 111.081 71.830 21.781 1.00 35.73 20 VAL C CA 1
ATOM 1537 C C . VAL C 1 20 ? 112.024 72.011 22.975 1.00 35.81 20 VAL C C 1
ATOM 1538 O O . VAL C 1 20 ? 111.638 71.755 24.120 1.00 35.63 20 VAL C O 1
ATOM 1542 N N . ARG C 1 21 ? 113.262 72.411 22.707 1.00 36.01 21 ARG C N 1
ATOM 1543 C CA . ARG C 1 21 ? 114.166 72.917 23.729 1.00 37.24 21 ARG C CA 1
ATOM 1544 C C . ARG C 1 21 ? 114.201 74.435 23.622 1.00 36.46 21 ARG C C 1
ATOM 1545 O O . ARG C 1 21 ? 114.418 74.961 22.548 1.00 35.35 21 ARG C O 1
ATOM 1553 N N . VAL C 1 22 ? 114.002 75.118 24.744 1.00 35.98 22 VAL C N 1
ATOM 1554 C CA . VAL C 1 22 ? 114.017 76.571 24.795 1.00 35.71 22 VAL C CA 1
ATOM 1555 C C . VAL C 1 22 ? 115.092 77.004 25.751 1.00 35.87 22 VAL C C 1
ATOM 1556 O O . VAL C 1 22 ? 115.125 76.543 26.895 1.00 35.62 22 VAL C O 1
ATOM 1560 N N . THR C 1 23 ? 115.969 77.884 25.285 1.00 36.02 23 THR C N 1
ATOM 1561 C CA . THR C 1 23 ? 116.955 78.555 26.113 1.00 36.97 23 THR C CA 1
ATOM 1562 C C . THR C 1 23 ? 116.436 79.975 26.371 1.00 36.79 23 THR C C 1
ATOM 1563 O O . THR C 1 23 ? 115.889 80.613 25.459 1.00 36.05 23 THR C O 1
ATOM 1567 N N . ALA C 1 24 ? 116.602 80.459 27.597 1.00 36.53 24 ALA C N 1
ATOM 1568 C CA . ALA C 1 24 ? 116.055 81.744 28.028 1.00 36.89 24 ALA C CA 1
ATOM 1569 C C . ALA C 1 24 ? 117.039 82.541 28.868 1.00 38.00 24 ALA C C 1
ATOM 1570 O O . ALA C 1 24 ? 118.122 82.044 29.220 1.00 37.49 24 ALA C O 1
ATOM 1572 N N . SER C 1 25 ? 116.641 83.771 29.210 1.00 38.31 25 SER C N 1
ATOM 1573 C CA . SER C 1 25 ? 117.476 84.678 30.006 1.00 39.48 25 SER C CA 1
ATOM 1574 C C . SER C 1 25 ? 118.027 84.022 31.289 1.00 39.91 25 SER C C 1
ATOM 1575 O O . SER C 1 25 ? 117.350 83.215 31.925 1.00 39.16 25 SER C O 1
ATOM 1578 N N . GLU C 1 26 ? 119.248 84.402 31.657 1.00 41.16 26 GLU C N 1
ATOM 1579 C CA . GLU C 1 26 ? 119.904 83.932 32.886 1.00 42.16 26 GLU C CA 1
ATOM 1580 C C . GLU C 1 26 ? 120.069 82.416 32.946 1.00 42.75 26 GLU C C 1
ATOM 1581 O O . GLU C 1 26 ? 119.791 81.796 33.974 1.00 43.22 26 GLU C O 1
ATOM 1587 N N . LYS C 1 27 ? 120.493 81.828 31.825 1.00 43.31 27 LYS C N 1
ATOM 1588 C CA . LYS C 1 27 ? 120.825 80.402 31.737 1.00 44.29 27 LYS C CA 1
ATOM 1589 C C . LYS C 1 27 ? 119.669 79.452 32.034 1.00 43.86 27 LYS C C 1
ATOM 1590 O O . LYS C 1 27 ? 119.895 78.277 32.328 1.00 44.65 27 LYS C O 1
ATOM 1596 N N . ASN C 1 28 ? 118.434 79.929 31.928 1.00 42.77 28 ASN C N 1
ATOM 1597 C CA . ASN C 1 28 ? 117.297 79.051 32.114 1.00 41.78 28 ASN C CA 1
ATOM 1598 C C . ASN C 1 28 ? 117.060 78.214 30.858 1.00 41.93 28 ASN C C 1
ATOM 1599 O O . ASN C 1 28 ? 117.232 78.687 29.734 1.00 41.61 28 ASN C O 1
ATOM 1604 N N . GLU C 1 29 ? 116.712 76.951 31.063 1.00 41.77 29 GLU C N 1
ATOM 1605 C CA . GLU C 1 29 ? 116.568 75.995 29.984 1.00 42.25 29 GLU C CA 1
ATOM 1606 C C . GLU C 1 29 ? 115.303 75.191 30.227 1.00 40.89 29 GLU C C 1
ATOM 1607 O O . GLU C 1 29 ? 114.973 74.883 31.367 1.00 40.74 29 GLU C O 1
ATOM 1613 N N . TYR C 1 30 ? 114.565 74.904 29.163 1.00 39.37 30 TYR C N 1
ATOM 1614 C CA . TYR C 1 30 ? 113.306 74.181 29.255 1.00 38.52 30 TYR C CA 1
ATOM 1615 C C . TYR C 1 30 ? 113.184 73.217 28.080 1.00 38.14 30 TYR C C 1
ATOM 1616 O O . TYR C 1 30 ? 113.810 73.404 27.041 1.00 37.71 30 TYR C O 1
ATOM 1625 N N . LYS C 1 31 ? 112.357 72.196 28.258 1.00 37.36 31 LYS C N 1
ATOM 1626 C CA . LYS C 1 31 ? 112.052 71.246 27.203 1.00 37.17 31 LYS C CA 1
ATOM 1627 C C . LYS C 1 31 ? 110.635 70.743 27.426 1.00 35.68 31 LYS C C 1
ATOM 1628 O O . LYS C 1 31 ? 110.263 70.378 28.550 1.00 36.84 31 LYS C O 1
ATOM 1634 N N . GLY C 1 32 ? 109.836 70.741 26.368 1.00 33.23 32 GLY C N 1
ATOM 1635 C CA . GLY C 1 32 ? 108.437 70.403 26.467 1.00 32.31 32 GLY C CA 1
ATOM 1636 C C . GLY C 1 32 ? 107.672 70.506 25.174 1.00 31.54 32 GLY C C 1
ATOM 1637 O O . GLY C 1 32 ? 108.224 70.821 24.144 1.00 32.12 32 GLY C O 1
ATOM 1638 N N . TRP C 1 33 ? 106.384 70.225 25.237 1.00 31.66 33 TRP C N 1
ATOM 1639 C CA . TRP C 1 33 ? 105.513 70.195 24.067 1.00 32.05 33 TRP C CA 1
ATOM 1640 C C . TRP C 1 33 ? 104.740 71.512 23.904 1.00 31.21 33 TRP C C 1
ATOM 1641 O O . TRP C 1 33 ? 104.025 71.935 24.813 1.00 30.92 33 TRP C O 1
ATOM 1652 N N . VAL C 1 34 ? 104.861 72.144 22.738 1.00 30.60 34 VAL C N 1
ATOM 1653 C CA . VAL C 1 34 ? 104.255 73.452 22.522 1.00 29.38 34 VAL C CA 1
ATOM 1654 C C . VAL C 1 34 ? 102.752 73.341 22.391 1.00 29.78 34 VAL C C 1
ATOM 1655 O O . VAL C 1 34 ? 102.230 72.716 21.474 1.00 30.12 34 VAL C O 1
ATOM 1659 N N . LEU C 1 35 ? 102.042 73.961 23.313 1.00 29.72 35 LEU C N 1
ATOM 1660 C CA . LEU C 1 35 ? 100.595 74.032 23.242 1.00 30.78 35 LEU C CA 1
ATOM 1661 C C . LEU C 1 35 ? 100.135 75.255 22.456 1.00 30.65 35 LEU C C 1
ATOM 1662 O O . LEU C 1 35 ? 99.214 75.178 21.670 1.00 30.57 35 LEU C O 1
ATOM 1667 N N . THR C 1 36 ? 100.769 76.396 22.717 1.00 30.62 36 THR C N 1
ATOM 1668 C CA . THR C 1 36 ? 100.501 77.616 21.963 1.00 29.91 36 THR C CA 1
ATOM 1669 C C . THR C 1 36 ? 101.638 78.604 22.153 1.00 29.93 36 THR C C 1
ATOM 1670 O O . THR C 1 36 ? 102.604 78.366 22.898 1.00 29.12 36 THR C O 1
ATOM 1674 N N . THR C 1 37 ? 101.530 79.706 21.423 1.00 29.53 37 THR C N 1
ATOM 1675 C CA . THR C 1 37 ? 102.361 80.866 21.644 1.00 29.17 37 THR C CA 1
ATOM 1676 C C . THR C 1 37 ? 101.430 82.074 21.609 1.00 28.72 37 THR C C 1
ATOM 1677 O O . THR C 1 37 ? 100.679 82.254 20.654 1.00 29.03 37 THR C O 1
ATOM 1681 N N . ASP C 1 38 ? 101.495 82.921 22.625 1.00 28.62 38 ASP C N 1
ATOM 1682 C CA . ASP C 1 38 ? 100.666 84.109 22.653 1.00 28.29 38 ASP C CA 1
ATOM 1683 C C . ASP C 1 38 ? 101.106 85.092 21.553 1.00 27.83 38 ASP C C 1
ATOM 1684 O O . ASP C 1 38 ? 102.247 85.515 21.523 1.00 27.26 38 ASP C O 1
ATOM 1689 N N . PRO C 1 39 ? 100.214 85.460 20.649 1.00 28.41 39 PRO C N 1
ATOM 1690 C CA . PRO C 1 39 ? 100.605 86.369 19.568 1.00 28.81 39 PRO C CA 1
ATOM 1691 C C . PRO C 1 39 ? 100.832 87.834 20.000 1.00 28.76 39 PRO C C 1
ATOM 1692 O O . PRO C 1 39 ? 101.470 88.556 19.277 1.00 30.01 39 PRO C O 1
ATOM 1696 N N . VAL C 1 40 ? 100.383 88.237 21.173 1.00 28.73 40 VAL C N 1
ATOM 1697 C CA . VAL C 1 40 ? 100.634 89.585 21.685 1.00 29.19 40 VAL C CA 1
ATOM 1698 C C . VAL C 1 40 ? 102.066 89.748 22.256 1.00 28.51 40 VAL C C 1
ATOM 1699 O O . VAL C 1 40 ? 102.756 90.715 21.946 1.00 27.44 40 VAL C O 1
ATOM 1703 N N . SER C 1 41 ? 102.505 88.758 23.032 1.00 28.07 41 SER C N 1
ATOM 1704 C CA . SER C 1 41 ? 103.749 88.789 23.813 1.00 27.66 41 SER C CA 1
ATOM 1705 C C . SER C 1 41 ? 104.851 87.815 23.300 1.00 27.20 41 SER C C 1
ATOM 1706 O O . SER C 1 41 ? 106.026 87.913 23.680 1.00 26.71 41 SER C O 1
ATOM 1709 N N . ALA C 1 42 ? 104.438 86.881 22.454 1.00 26.35 42 ALA C N 1
ATOM 1710 C CA . ALA C 1 42 ? 105.212 85.704 22.088 1.00 25.95 42 ALA C CA 1
ATOM 1711 C C . ALA C 1 42 ? 105.521 84.746 23.257 1.00 25.74 42 ALA C C 1
ATOM 1712 O O . ALA C 1 42 ? 106.394 83.935 23.110 1.00 26.14 42 ALA C O 1
ATOM 1714 N N . ASN C 1 43 ? 104.772 84.803 24.358 1.00 25.29 43 ASN C N 1
ATOM 1715 C CA . ASN C 1 43 ? 104.945 83.859 25.459 1.00 25.42 43 ASN C CA 1
ATOM 1716 C C . ASN C 1 43 ? 104.655 82.430 24.941 1.00 25.81 43 ASN C C 1
ATOM 1717 O O . ASN C 1 43 ? 103.650 82.202 24.275 1.00 25.79 43 ASN C O 1
ATOM 1722 N N . ILE C 1 44 ? 105.541 81.499 25.247 1.00 26.70 44 ILE C N 1
ATOM 1723 C CA . ILE C 1 44 ? 105.403 80.087 24.827 1.00 28.44 44 ILE C CA 1
ATOM 1724 C C . ILE C 1 44 ? 104.834 79.258 25.938 1.00 28.25 44 ILE C C 1
ATOM 1725 O O . ILE C 1 44 ? 105.334 79.310 27.064 1.00 28.96 44 ILE C O 1
ATOM 1730 N N . VAL C 1 45 ? 103.814 78.462 25.627 1.00 28.99 45 VAL C N 1
ATOM 1731 C CA . VAL C 1 45 ? 103.241 77.561 26.603 1.00 29.25 45 VAL C CA 1
ATOM 1732 C C . VAL C 1 45 ? 103.688 76.126 26.293 1.00 30.26 45 VAL C C 1
ATOM 1733 O O . VAL C 1 45 ? 103.402 75.588 25.228 1.00 29.66 45 VAL C O 1
ATOM 1737 N N . LEU C 1 46 ? 104.400 75.528 27.238 1.00 30.86 46 LEU C N 1
ATOM 1738 C CA . LEU C 1 46 ? 104.885 74.165 27.115 1.00 31.63 46 LEU C CA 1
ATOM 1739 C C . LEU C 1 46 ? 104.167 73.237 28.079 1.00 32.73 46 LEU C C 1
ATOM 1740 O O . LEU C 1 46 ? 103.849 73.631 29.211 1.00 32.65 46 LEU C O 1
ATOM 1745 N N . VAL C 1 47 ? 103.919 72.010 27.617 1.00 33.40 47 VAL C N 1
ATOM 1746 C CA . VAL C 1 47 ? 103.345 70.938 28.422 1.00 34.09 47 VAL C CA 1
ATOM 1747 C C . VAL C 1 47 ? 104.440 69.909 28.674 1.00 34.53 47 VAL C C 1
ATOM 1748 O O . VAL C 1 47 ? 105.178 69.521 27.749 1.00 34.65 47 VAL C O 1
ATOM 1752 N N . ASN C 1 48 ? 104.578 69.475 29.927 1.00 34.51 48 ASN C N 1
ATOM 1753 C CA . ASN C 1 48 ? 105.523 68.428 30.276 1.00 34.88 48 ASN C CA 1
ATOM 1754 C C . ASN C 1 48 ? 104.795 67.229 30.889 1.00 34.95 48 ASN C C 1
ATOM 1755 O O . ASN C 1 48 ? 103.918 67.397 31.738 1.00 34.84 48 ASN C O 1
ATOM 1760 N N . PHE C 1 49 ? 105.110 66.038 30.382 1.00 35.10 49 PHE C N 1
ATOM 1761 C CA . PHE C 1 49 ? 104.672 64.765 30.973 1.00 35.18 49 PHE C CA 1
ATOM 1762 C C . PHE C 1 49 ? 105.870 64.286 31.778 1.00 35.00 49 PHE C C 1
ATOM 1763 O O . PHE C 1 49 ? 106.885 63.894 31.229 1.00 34.79 49 PHE C O 1
ATOM 1771 N N . LEU C 1 50 ? 105.769 64.415 33.089 1.00 35.80 50 LEU C N 1
ATOM 1772 C CA . LEU C 1 50 ? 106.910 64.236 33.967 1.00 37.38 50 LEU C CA 1
ATOM 1773 C C . LEU C 1 50 ? 107.078 62.754 34.351 1.00 38.04 50 LEU C C 1
ATOM 1774 O O . LEU C 1 50 ? 106.170 61.944 34.162 1.00 37.11 50 LEU C O 1
ATOM 1779 N N . GLU C 1 51 ? 108.260 62.466 34.884 1.00 39.41 51 GLU C N 1
ATOM 1780 C CA . GLU C 1 51 ? 108.749 61.140 35.248 1.00 40.97 51 GLU C CA 1
ATOM 1781 C C . GLU C 1 51 ? 107.887 60.391 36.254 1.00 40.47 51 GLU C C 1
ATOM 1782 O O . GLU C 1 51 ? 108.003 59.176 36.365 1.00 40.39 51 GLU C O 1
ATOM 1788 N N . ASP C 1 52 ? 107.082 61.124 37.015 1.00 40.06 52 ASP C N 1
ATOM 1789 C CA . ASP C 1 52 ? 106.236 60.555 38.059 1.00 39.77 52 ASP C CA 1
ATOM 1790 C C . ASP C 1 52 ? 104.813 60.432 37.592 1.00 39.09 52 ASP C C 1
ATOM 1791 O O . ASP C 1 52 ? 103.917 60.163 38.373 1.00 39.68 52 ASP C O 1
ATOM 1796 N N . GLY C 1 53 ? 104.597 60.612 36.296 1.00 38.70 53 GLY C N 1
ATOM 1797 C CA . GLY C 1 53 ? 103.272 60.492 35.720 1.00 38.48 53 GLY C CA 1
ATOM 1798 C C . GLY C 1 53 ? 102.402 61.733 35.830 1.00 38.51 53 GLY C C 1
ATOM 1799 O O . GLY C 1 53 ? 101.281 61.726 35.338 1.00 38.77 53 GLY C O 1
ATOM 1800 N N . SER C 1 54 ? 102.899 62.791 36.469 1.00 38.50 54 SER C N 1
ATOM 1801 C CA . SER C 1 54 ? 102.107 64.031 36.606 1.00 38.60 54 SER C CA 1
ATOM 1802 C C . SER C 1 54 ? 102.320 64.889 35.359 1.00 38.35 54 SER C C 1
ATOM 1803 O O . SER C 1 54 ? 103.204 64.593 34.558 1.00 37.85 54 SER C O 1
ATOM 1806 N N . MET C 1 55 ? 101.501 65.929 35.198 1.00 38.29 55 MET C N 1
ATOM 1807 C CA . MET C 1 55 ? 101.630 66.854 34.070 1.00 38.46 55 MET C CA 1
ATOM 1808 C C . MET C 1 55 ? 101.790 68.315 34.547 1.00 37.31 55 MET C C 1
ATOM 1809 O O . MET C 1 55 ? 101.026 68.762 35.392 1.00 36.92 55 MET C O 1
ATOM 1814 N N . SER C 1 56 ? 102.783 69.029 34.004 1.00 36.33 56 SER C N 1
ATOM 1815 C CA . SER C 1 56 ? 102.959 70.468 34.253 1.00 35.61 56 SER C CA 1
ATOM 1816 C C . SER C 1 56 ? 102.756 71.304 32.978 1.00 35.36 56 SER C C 1
ATOM 1817 O O . SER C 1 56 ? 102.823 70.789 31.844 1.00 34.14 56 SER C O 1
ATOM 1820 N N . VAL C 1 57 ? 102.465 72.586 33.197 1.00 34.04 57 VAL C N 1
ATOM 1821 C CA . VAL C 1 57 ? 102.318 73.594 32.143 1.00 33.66 57 VAL C CA 1
ATOM 1822 C C . VAL C 1 57 ? 103.210 74.755 32.528 1.00 32.74 57 VAL C C 1
ATOM 1823 O O . VAL C 1 57 ? 103.150 75.219 33.664 1.00 31.71 57 VAL C O 1
ATOM 1827 N N . THR C 1 58 ? 104.055 75.179 31.592 1.00 32.10 58 THR C N 1
ATOM 1828 C CA . THR C 1 58 ? 105.068 76.197 31.794 1.00 32.11 58 THR C CA 1
ATOM 1829 C C . THR C 1 58 ? 104.929 77.297 30.739 1.00 31.43 58 THR C C 1
ATOM 1830 O O . THR C 1 58 ? 104.950 77.001 29.541 1.00 30.64 58 THR C O 1
ATOM 1834 N N . GLY C 1 59 ? 104.769 78.553 31.171 1.00 30.26 59 GLY C N 1
ATOM 1835 C CA . GLY C 1 59 ? 104.898 79.689 30.268 1.00 29.12 59 GLY C CA 1
ATOM 1836 C C . GLY C 1 59 ? 106.303 80.248 30.316 1.00 28.56 59 GLY C C 1
ATOM 1837 O O . GLY C 1 59 ? 106.861 80.422 31.385 1.00 28.78 59 GLY C O 1
ATOM 1838 N N . ILE C 1 60 ? 106.873 80.555 29.162 1.00 27.93 60 ILE C N 1
ATOM 1839 C CA . ILE C 1 60 ? 108.154 81.229 29.078 1.00 27.84 60 ILE C CA 1
ATOM 1840 C C . ILE C 1 60 ? 107.898 82.565 28.347 1.00 27.86 60 ILE C C 1
ATOM 1841 O O . ILE C 1 60 ? 107.350 82.578 27.238 1.00 26.59 60 ILE C O 1
ATOM 1846 N N . MET C 1 61 ? 108.263 83.677 28.979 1.00 27.60 61 MET C N 1
ATOM 1847 C CA . MET C 1 61 ? 107.945 84.995 28.420 1.00 28.38 61 MET C CA 1
ATOM 1848 C C . MET C 1 61 ? 108.700 85.236 27.133 1.00 27.79 61 MET C C 1
ATOM 1849 O O . MET C 1 61 ? 109.901 84.986 27.047 1.00 27.88 61 MET C O 1
ATOM 1854 N N . GLY C 1 62 ? 107.991 85.730 26.129 1.00 28.11 62 GLY C N 1
ATOM 1855 C CA . GLY C 1 62 ? 108.573 85.991 24.824 1.00 27.86 62 GLY C CA 1
ATOM 1856 C C . GLY C 1 62 ? 109.862 86.789 24.869 1.00 28.59 62 GLY C C 1
ATOM 1857 O O . GLY C 1 62 ? 110.806 86.451 24.173 1.00 28.15 62 GLY C O 1
ATOM 1858 N N . HIS C 1 63 ? 109.894 87.835 25.698 1.00 29.66 63 HIS C N 1
ATOM 1859 C CA . HIS C 1 63 ? 111.057 88.731 25.789 1.00 30.84 63 HIS C CA 1
ATOM 1860 C C . HIS C 1 63 ? 112.292 88.014 26.357 1.00 31.41 63 HIS C C 1
ATOM 1861 O O . HIS C 1 63 ? 113.412 88.413 26.066 1.00 31.38 63 HIS C O 1
ATOM 1868 N N . ALA C 1 64 ? 112.065 86.939 27.117 1.00 31.88 64 ALA C N 1
ATOM 1869 C CA . ALA C 1 64 ? 113.128 86.100 27.717 1.00 32.11 64 ALA C CA 1
ATOM 1870 C C . ALA C 1 64 ? 113.629 84.930 26.846 1.00 32.71 64 ALA C C 1
ATOM 1871 O O . ALA C 1 64 ? 114.709 84.386 27.115 1.00 32.51 64 ALA C O 1
ATOM 1873 N N . VAL C 1 65 ? 112.877 84.567 25.806 1.00 32.43 65 VAL C N 1
ATOM 1874 C CA . VAL C 1 65 ? 113.272 83.507 24.885 1.00 32.79 65 VAL C CA 1
ATOM 1875 C C . VAL C 1 65 ? 114.506 83.916 24.081 1.00 34.01 65 VAL C C 1
ATOM 1876 O O . VAL C 1 65 ? 114.522 84.986 23.450 1.00 33.95 65 VAL C O 1
ATOM 1880 N N . GLN C 1 66 ? 115.548 83.081 24.146 1.00 34.51 66 GLN C N 1
ATOM 1881 C CA . GLN C 1 66 ? 116.760 83.260 23.346 1.00 36.02 66 GLN C CA 1
ATOM 1882 C C . GLN C 1 66 ? 116.772 82.357 22.122 1.00 36.82 66 GLN C C 1
ATOM 1883 O O . GLN C 1 66 ? 116.937 82.850 21.006 1.00 37.18 66 GLN C O 1
ATOM 1889 N N . THR C 1 67 ? 116.621 81.043 22.317 1.00 37.35 67 THR C N 1
ATOM 1890 C CA . THR C 1 67 ? 116.524 80.105 21.192 1.00 37.72 67 THR C CA 1
ATOM 1891 C C . THR C 1 67 ? 115.459 79.048 21.420 1.00 37.43 67 THR C C 1
ATOM 1892 O O . THR C 1 67 ? 115.141 78.690 22.556 1.00 36.79 67 THR C O 1
ATOM 1896 N N . VAL C 1 68 ? 114.929 78.536 20.318 1.00 37.75 68 VAL C N 1
ATOM 1897 C CA . VAL C 1 68 ? 113.939 77.471 20.335 1.00 38.20 68 VAL C CA 1
ATOM 1898 C C . VAL C 1 68 ? 114.349 76.477 19.254 1.00 39.46 68 VAL C C 1
ATOM 1899 O O . VAL C 1 68 ? 114.399 76.845 18.087 1.00 38.95 68 VAL C O 1
ATOM 1903 N N . GLU C 1 69 ? 114.654 75.238 19.639 1.00 40.55 69 GLU C N 1
ATOM 1904 C CA . GLU C 1 69 ? 114.953 74.168 18.671 1.00 42.42 69 GLU C CA 1
ATOM 1905 C C . GLU C 1 69 ? 113.962 73.026 18.793 1.00 42.71 69 GLU C C 1
ATOM 1906 O O . GLU C 1 69 ? 113.663 72.568 19.895 1.00 42.06 69 GLU C O 1
ATOM 1912 N N . THR C 1 70 ? 113.491 72.537 17.656 1.00 43.62 70 THR C N 1
ATOM 1913 C CA . THR C 1 70 ? 112.590 71.401 17.621 1.00 45.27 70 THR C CA 1
ATOM 1914 C C . THR C 1 70 ? 113.364 70.084 17.838 1.00 46.80 70 THR C C 1
ATOM 1915 O O . THR C 1 70 ? 114.336 69.813 17.135 1.00 46.26 70 THR C O 1
ATOM 1919 N N . MET C 1 71 ? 112.925 69.307 18.834 1.00 48.90 71 MET C N 1
ATOM 1920 C CA . MET C 1 71 ? 113.526 68.023 19.230 1.00 50.88 71 MET C CA 1
ATOM 1921 C C . MET C 1 71 ? 112.785 66.809 18.679 1.00 51.62 71 MET C C 1
ATOM 1922 O O . MET C 1 71 ? 113.392 65.774 18.470 1.00 51.88 71 MET C O 1
ATOM 1927 N N . ASN C 1 72 ? 111.477 66.934 18.489 1.00 52.76 72 ASN C N 1
ATOM 1928 C CA . ASN C 1 72 ? 110.626 65.810 18.132 1.00 54.06 72 ASN C CA 1
ATOM 1929 C C . ASN C 1 72 ? 109.353 66.326 17.469 1.00 55.14 72 ASN C C 1
ATOM 1930 O O . ASN C 1 72 ? 108.697 67.207 18.009 1.00 54.73 72 ASN C O 1
ATOM 1935 N N . GLU C 1 73 ? 108.998 65.779 16.308 1.00 56.70 73 GLU C N 1
ATOM 1936 C CA . GLU C 1 73 ? 107.831 66.252 15.548 1.00 58.29 73 GLU C CA 1
ATOM 1937 C C . GLU C 1 73 ? 106.507 65.749 16.111 1.00 59.16 73 GLU C C 1
ATOM 1938 O O . GLU C 1 73 ? 105.434 66.193 15.690 1.00 58.92 73 GLU C O 1
ATOM 1944 N N . GLY C 1 74 ? 106.583 64.817 17.052 1.00 60.67 74 GLY C N 1
ATOM 1945 C CA . GLY C 1 74 ? 105.404 64.279 17.697 1.00 62.13 74 GLY C CA 1
ATOM 1946 C C . GLY C 1 74 ? 104.757 63.204 16.854 1.00 63.54 74 GLY C C 1
ATOM 1947 O O . GLY C 1 74 ? 105.151 62.976 15.712 1.00 63.68 74 GLY C O 1
ATOM 1948 N N . ASP C 1 75 ? 103.771 62.531 17.432 1.00 65.18 75 ASP C N 1
ATOM 1949 C CA . ASP C 1 75 ? 102.984 61.528 16.714 1.00 66.59 75 ASP C CA 1
ATOM 1950 C C . ASP C 1 75 ? 101.500 61.808 16.964 1.00 67.30 75 ASP C C 1
ATOM 1951 O O . ASP C 1 75 ? 101.156 62.781 17.639 1.00 66.98 75 ASP C O 1
ATOM 1956 N N . HIS C 1 76 ? 100.631 60.962 16.422 1.00 68.18 76 HIS C N 1
ATOM 1957 C CA . HIS C 1 76 ? 99.192 61.136 16.575 1.00 68.99 76 HIS C CA 1
ATOM 1958 C C . HIS C 1 76 ? 98.752 61.029 18.039 1.00 69.35 76 HIS C C 1
ATOM 1959 O O . HIS C 1 76 ? 97.890 61.793 18.483 1.00 69.23 76 HIS C O 1
ATOM 1966 N N . ARG C 1 77 ? 99.339 60.085 18.776 1.00 69.78 77 ARG C N 1
ATOM 1967 C CA . ARG C 1 77 ? 98.998 59.857 20.188 1.00 70.24 77 ARG C CA 1
ATOM 1968 C C . ARG C 1 77 ? 99.198 61.108 21.051 1.00 69.86 77 ARG C C 1
ATOM 1969 O O . ARG C 1 77 ? 98.300 61.518 21.786 1.00 69.90 77 ARG C O 1
ATOM 1977 N N . VAL C 1 78 ? 100.386 61.697 20.957 1.00 69.75 78 VAL C N 1
ATOM 1978 C CA . VAL C 1 78 ? 100.741 62.896 21.717 1.00 69.76 78 VAL C CA 1
ATOM 1979 C C . VAL C 1 78 ? 99.817 64.040 21.340 1.00 69.92 78 VAL C C 1
ATOM 1980 O O . VAL C 1 78 ? 99.265 64.716 22.201 1.00 69.45 78 VAL C O 1
ATOM 1984 N N . ARG C 1 79 ? 99.664 64.238 20.036 1.00 70.44 79 ARG C N 1
ATOM 1985 C CA . ARG C 1 79 ? 98.840 65.302 19.477 1.00 71.06 79 ARG C CA 1
ATOM 1986 C C . ARG C 1 79 ? 97.443 65.334 20.078 1.00 71.17 79 ARG C C 1
ATOM 1987 O O . ARG C 1 79 ? 96.933 66.404 20.377 1.00 71.06 79 ARG C O 1
ATOM 1995 N N . GLU C 1 80 ? 96.839 64.164 20.273 1.00 71.66 80 GLU C N 1
ATOM 1996 C CA . GLU C 1 80 ? 95.466 64.076 20.775 1.00 72.07 80 GLU C CA 1
ATOM 1997 C C . GLU C 1 80 ? 95.362 64.493 22.250 1.00 71.94 80 GLU C C 1
ATOM 1998 O O . GLU C 1 80 ? 94.399 65.153 22.650 1.00 71.83 80 GLU C O 1
ATOM 2004 N N . LYS C 1 81 ? 96.352 64.109 23.050 1.00 71.98 81 LYS C N 1
ATOM 2005 C CA . LYS C 1 81 ? 96.418 64.528 24.452 1.00 72.06 81 LYS C CA 1
ATOM 2006 C C . LYS C 1 81 ? 96.532 66.049 24.576 1.00 71.94 81 LYS C C 1
ATOM 2007 O O . LYS C 1 81 ? 95.800 66.672 25.351 1.00 71.81 81 LYS C O 1
ATOM 2013 N N . LEU C 1 82 ? 97.443 66.637 23.801 1.00 71.84 82 LEU C N 1
ATOM 2014 C CA . LEU C 1 82 ? 97.648 68.086 23.791 1.00 71.95 82 LEU C CA 1
ATOM 2015 C C . LEU C 1 82 ? 96.414 68.829 23.289 1.00 72.39 82 LEU C C 1
ATOM 2016 O O . LEU C 1 82 ? 96.085 69.889 23.800 1.00 72.25 82 LEU C O 1
ATOM 2021 N N . MET C 1 83 ? 95.738 68.260 22.295 1.00 73.22 83 MET C N 1
ATOM 2022 C CA . MET C 1 83 ? 94.619 68.922 21.619 1.00 74.11 83 MET C CA 1
ATOM 2023 C C . MET C 1 83 ? 93.401 69.128 22.523 1.00 74.52 83 MET C C 1
ATOM 2024 O O . MET C 1 83 ? 92.615 70.049 22.301 1.00 74.52 83 MET C O 1
ATOM 2029 N N . HIS C 1 84 ? 93.246 68.267 23.527 1.00 75.12 84 HIS C N 1
ATOM 2030 C CA . HIS C 1 84 ? 92.068 68.287 24.397 1.00 75.67 84 HIS C CA 1
ATOM 2031 C C . HIS C 1 84 ? 92.326 68.934 25.774 1.00 75.60 84 HIS C C 1
ATOM 2032 O O . HIS C 1 84 ? 91.439 68.946 26.628 1.00 75.65 84 HIS C O 1
ATOM 2039 N N . LEU C 1 85 ? 93.516 69.502 25.970 1.00 75.52 85 LEU C N 1
ATOM 2040 C CA . LEU C 1 85 ? 93.949 69.957 27.293 1.00 75.55 85 LEU C CA 1
ATOM 2041 C C . LEU C 1 85 ? 93.049 71.026 27.901 1.00 75.69 85 LEU C C 1
ATOM 2042 O O . LEU C 1 85 ? 92.508 70.837 28.994 1.00 75.85 85 LEU C O 1
ATOM 2047 N N . PHE C 1 86 ? 92.909 72.151 27.206 1.00 75.68 86 PHE C N 1
ATOM 2048 C CA . PHE C 1 86 ? 92.056 73.242 27.676 1.00 75.74 86 PHE C CA 1
ATOM 2049 C C . PHE C 1 86 ? 91.103 73.679 26.561 1.00 75.91 86 PHE C C 1
ATOM 2050 O O . PHE C 1 86 ? 89.959 74.060 26.820 1.00 76.06 86 PHE C O 1
ATOM 2058 N N . GLU D 2 3 ? 93.443 83.084 -0.356 1.00 46.11 49 GLU D N 1
ATOM 2059 C CA . GLU D 2 3 ? 93.383 83.834 0.930 1.00 45.47 49 GLU D CA 1
ATOM 2060 C C . GLU D 2 3 ? 94.671 84.627 1.116 1.00 44.23 49 GLU D C 1
ATOM 2061 O O . GLU D 2 3 ? 95.763 84.085 1.003 1.00 43.75 49 GLU D O 1
ATOM 2067 N N . SER D 2 4 ? 94.535 85.906 1.435 1.00 42.76 50 SER D N 1
ATOM 2068 C CA . SER D 2 4 ? 95.698 86.769 1.566 1.00 42.21 50 SER D CA 1
ATOM 2069 C C . SER D 2 4 ? 96.571 86.370 2.766 1.00 41.56 50 SER D C 1
ATOM 2070 O O . SER D 2 4 ? 96.122 85.671 3.684 1.00 40.26 50 SER D O 1
ATOM 2073 N N . LEU D 2 5 ? 97.819 86.824 2.730 1.00 40.54 51 LEU D N 1
ATOM 2074 C CA . LEU D 2 5 ? 98.743 86.633 3.837 1.00 40.48 51 LEU D CA 1
ATOM 2075 C C . LEU D 2 5 ? 98.235 87.268 5.134 1.00 40.20 51 LEU D C 1
ATOM 2076 O O . LEU D 2 5 ? 98.336 86.634 6.180 1.00 39.25 51 LEU D O 1
ATOM 2081 N N . GLU D 2 6 ? 97.693 88.489 5.070 1.00 40.51 52 GLU D N 1
ATOM 2082 C CA . GLU D 2 6 ? 97.167 89.170 6.266 1.00 41.32 52 GLU D CA 1
ATOM 2083 C C . GLU D 2 6 ? 96.012 88.372 6.878 1.00 41.77 52 GLU D C 1
ATOM 2084 O O . GLU D 2 6 ? 95.933 88.231 8.097 1.00 41.42 52 GLU D O 1
ATOM 2090 N N . SER D 2 7 ? 95.133 87.833 6.034 1.00 42.02 53 SER D N 1
ATOM 2091 C CA . SER D 2 7 ? 93.980 87.063 6.510 1.00 42.76 53 SER D CA 1
ATOM 2092 C C . SER D 2 7 ? 94.404 85.724 7.134 1.00 42.51 53 SER D C 1
ATOM 2093 O O . SER D 2 7 ? 93.871 85.323 8.170 1.00 42.80 53 SER D O 1
ATOM 2096 N N . GLN D 2 8 ? 95.367 85.045 6.528 1.00 42.10 54 GLN D N 1
ATOM 2097 C CA . GLN D 2 8 ? 95.854 83.776 7.068 1.00 42.17 54 GLN D CA 1
ATOM 2098 C C . GLN D 2 8 ? 96.511 83.956 8.443 1.00 41.86 54 GLN D C 1
ATOM 2099 O O . GLN D 2 8 ? 96.302 83.155 9.348 1.00 40.88 54 GLN D O 1
ATOM 2105 N N . GLU D 2 9 ? 97.294 85.016 8.604 1.00 41.27 55 GLU D N 1
ATOM 2106 C CA . GLU D 2 9 ? 97.960 85.216 9.866 1.00 41.55 55 GLU D CA 1
ATOM 2107 C C . GLU D 2 9 ? 96.976 85.717 10.956 1.00 41.33 55 GLU D C 1
ATO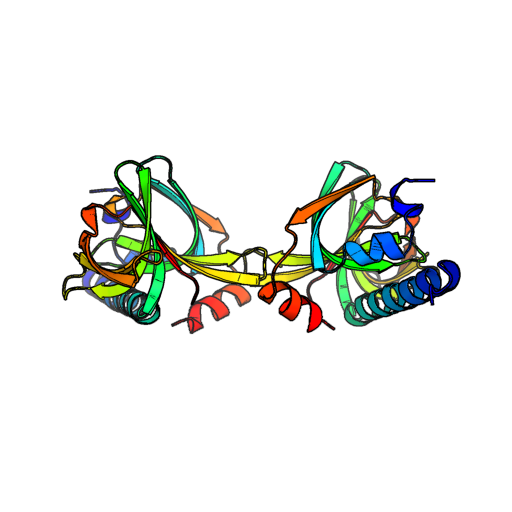M 2108 O O . GLU D 2 9 ? 97.160 85.433 12.139 1.00 39.67 55 GLU D O 1
ATOM 2114 N N . GLN D 2 10 ? 95.933 86.439 10.555 1.00 40.98 56 GLN D N 1
ATOM 2115 C CA . GLN D 2 10 ? 94.881 86.825 11.495 1.00 41.71 56 GLN D CA 1
ATOM 2116 C C . GLN D 2 10 ? 94.121 85.579 11.987 1.00 41.19 56 GLN D C 1
ATOM 2117 O O . GLN D 2 10 ? 93.755 85.509 13.150 1.00 40.66 56 GLN D O 1
ATOM 2123 N N . ARG D 2 11 ? 93.933 84.592 11.116 1.00 40.80 57 ARG D N 1
ATOM 2124 C CA . ARG D 2 11 ? 93.337 83.318 11.517 1.00 41.27 57 ARG D CA 1
ATOM 2125 C C . ARG D 2 11 ? 94.238 82.546 12.498 1.00 39.81 57 ARG D C 1
ATOM 2126 O O . ARG D 2 11 ? 93.755 82.005 13.493 1.00 39.58 57 ARG D O 1
ATOM 2134 N N . ALA D 2 12 ? 95.535 82.481 12.208 1.00 37.41 58 ALA D N 1
ATOM 2135 C CA . ALA D 2 12 ? 96.481 81.837 13.117 1.00 36.43 58 ALA D CA 1
ATOM 2136 C C . ALA D 2 12 ? 96.485 82.554 14.476 1.00 35.29 58 ALA D C 1
ATOM 2137 O O . ALA D 2 12 ? 96.440 81.922 15.536 1.00 33.80 58 ALA D O 1
ATOM 2139 N N . ARG D 2 13 ? 96.521 83.881 14.419 1.00 34.15 59 ARG D N 1
ATOM 2140 C CA . ARG D 2 13 ? 96.560 84.730 15.587 1.00 34.07 59 ARG D CA 1
ATOM 2141 C C . ARG D 2 13 ? 95.377 84.493 16.529 1.00 34.21 59 ARG D C 1
ATOM 2142 O O . ARG D 2 13 ? 95.573 84.344 17.730 1.00 33.01 59 ARG D O 1
ATOM 2150 N N . ALA D 2 14 ? 94.158 84.484 15.984 1.00 33.92 60 ALA D N 1
ATOM 2151 C CA . ALA D 2 14 ? 92.953 84.221 16.783 1.00 34.36 60 ALA D CA 1
ATOM 2152 C C . ALA D 2 14 ? 93.018 82.868 17.505 1.00 34.23 60 ALA D C 1
ATOM 2153 O O . ALA D 2 14 ? 92.687 82.784 18.679 1.00 34.76 60 ALA D O 1
ATOM 2155 N N . ALA D 2 15 ? 93.457 81.827 16.801 1.00 34.17 61 ALA D N 1
ATOM 2156 C CA . ALA D 2 15 ? 93.552 80.481 17.366 1.00 34.23 61 ALA D CA 1
ATOM 2157 C C . ALA D 2 15 ? 94.658 80.353 18.447 1.00 34.00 61 ALA D C 1
ATOM 2158 O O . ALA D 2 15 ? 94.451 79.718 19.502 1.00 32.71 61 ALA D O 1
ATOM 2160 N N . LEU D 2 16 ? 95.818 80.965 18.188 1.00 33.18 62 LEU D N 1
ATOM 2161 C CA . LEU D 2 16 ? 96.909 81.037 19.167 1.00 33.20 62 LEU D CA 1
ATOM 2162 C C . LEU D 2 16 ? 96.509 81.788 20.433 1.00 32.99 62 LEU D C 1
ATOM 2163 O O . LEU D 2 16 ? 96.775 81.328 21.544 1.00 32.77 62 LEU D O 1
ATOM 2168 N N . ARG D 2 17 ? 95.879 82.938 20.246 1.00 33.05 63 ARG D N 1
ATOM 2169 C CA . ARG D 2 17 ? 95.446 83.790 21.336 1.00 33.92 63 ARG D CA 1
ATOM 2170 C C . ARG D 2 17 ? 94.391 83.106 22.214 1.00 34.86 63 ARG D C 1
ATOM 2171 O O . ARG D 2 17 ? 94.493 83.155 23.429 1.00 32.97 63 ARG D O 1
ATOM 2179 N N . GLU D 2 18 ? 93.392 82.483 21.583 1.00 36.03 64 GLU D N 1
ATOM 2180 C CA . GLU D 2 18 ? 92.326 81.763 22.299 1.00 37.87 64 GLU D CA 1
ATOM 2181 C C . GLU D 2 18 ? 92.929 80.659 23.185 1.00 37.08 64 GLU D C 1
ATOM 2182 O O . GLU D 2 18 ? 92.590 80.533 24.366 1.00 36.25 64 GLU D O 1
ATOM 2188 N N . ARG D 2 19 ? 93.859 79.897 22.626 1.00 36.50 65 ARG D N 1
ATOM 2189 C CA . ARG D 2 19 ? 94.516 78.843 23.383 1.00 37.08 65 ARG D CA 1
ATOM 2190 C C . ARG D 2 19 ? 95.331 79.395 24.550 1.00 35.78 65 ARG D C 1
ATOM 2191 O O . ARG D 2 19 ? 95.377 78.782 25.611 1.00 33.97 65 ARG D O 1
ATOM 2199 N N . TYR D 2 20 ? 95.959 80.554 24.349 1.00 34.62 66 TYR D N 1
ATOM 2200 C CA . TYR D 2 20 ? 96.759 81.171 25.393 1.00 33.98 66 TYR D CA 1
ATOM 2201 C C . TYR D 2 20 ? 95.885 81.611 26.558 1.00 34.35 66 TYR D C 1
ATOM 2202 O O . TYR D 2 20 ? 96.227 81.372 27.706 1.00 33.74 66 TYR D O 1
ATOM 2211 N N . LEU D 2 21 ? 94.766 82.260 26.259 1.00 35.22 67 LEU D N 1
ATOM 2212 C CA . LEU D 2 21 ? 93.871 82.770 27.296 1.00 35.96 67 LEU D CA 1
ATOM 2213 C C . LEU D 2 21 ? 93.242 81.621 28.083 1.00 36.19 67 LEU D C 1
ATOM 2214 O O . LEU D 2 21 ? 93.066 81.717 29.294 1.00 35.80 67 LEU D O 1
ATOM 2219 N N . ARG D 2 22 ? 92.895 80.544 27.389 1.00 36.62 68 ARG D N 1
ATOM 2220 C CA . ARG D 2 22 ? 92.399 79.340 28.046 1.00 37.07 68 ARG D CA 1
ATOM 2221 C C . ARG D 2 22 ? 93.430 78.748 28.990 1.00 36.00 68 ARG D C 1
ATOM 2222 O O . ARG D 2 22 ? 93.068 78.226 30.037 1.00 35.96 68 ARG D O 1
ATOM 2230 N N . SER D 2 23 ? 94.706 78.796 28.612 1.00 34.86 69 SER D N 1
ATOM 2231 C CA . SER D 2 23 ? 95.765 78.282 29.474 1.00 34.35 69 SER D CA 1
ATOM 2232 C C . SER D 2 23 ? 95.909 79.133 30.739 1.00 34.05 69 SER D C 1
ATOM 2233 O O . SER D 2 23 ? 96.214 78.604 31.806 1.00 33.63 69 SER D O 1
ATOM 2236 N N . LEU D 2 24 ? 95.670 80.438 30.631 1.00 33.51 70 LEU D N 1
ATOM 2237 C CA . LEU D 2 24 ? 95.734 81.308 31.800 1.00 34.19 70 LEU D CA 1
ATOM 2238 C C . LEU D 2 24 ? 94.519 81.078 32.699 1.00 35.07 70 LEU D C 1
ATOM 2239 O O . LEU D 2 24 ? 94.655 81.057 33.920 1.00 34.71 70 LEU D O 1
ATOM 2244 N N . LEU D 2 25 ? 93.345 80.887 32.098 1.00 36.71 71 LEU D N 1
ATOM 2245 C CA . LEU D 2 25 ? 92.129 80.613 32.864 1.00 38.64 71 LEU D CA 1
ATOM 2246 C C . LEU D 2 25 ? 92.268 79.315 33.675 1.00 39.02 71 LEU D C 1
ATOM 2247 O O . LEU D 2 25 ? 91.852 79.264 34.827 1.00 39.12 71 LEU D O 1
ATOM 2252 N N . ALA D 2 26 ? 92.912 78.303 33.090 1.00 39.05 72 ALA D N 1
ATOM 2253 C CA . ALA D 2 26 ? 93.141 77.022 33.757 1.00 39.30 72 ALA D CA 1
ATOM 2254 C C . ALA D 2 26 ? 94.118 77.109 34.924 1.00 39.11 72 ALA D C 1
ATOM 2255 O O . ALA D 2 26 ? 94.141 76.220 35.780 1.00 39.26 72 ALA D O 1
ATOM 2257 N N . MET D 2 27 ? 94.933 78.162 34.947 1.00 38.21 73 MET D N 1
ATOM 2258 C CA . MET D 2 27 ? 95.906 78.383 36.006 1.00 37.31 73 MET D CA 1
ATOM 2259 C C . MET D 2 27 ? 95.318 79.101 37.237 1.00 37.73 73 MET D C 1
ATOM 2260 O O . MET D 2 27 ? 95.959 79.158 38.274 1.00 36.31 73 MET D O 1
ATOM 2265 N N . VAL D 2 28 ? 94.109 79.650 37.115 1.00 38.70 74 VAL D N 1
ATOM 2266 C CA . VAL D 2 28 ? 93.499 80.437 38.196 1.00 39.78 74 VAL D CA 1
ATOM 2267 C C . VAL D 2 28 ? 93.314 79.564 39.441 1.00 40.25 74 VAL D C 1
ATOM 2268 O O . VAL D 2 28 ? 92.819 78.450 39.341 1.00 40.15 74 VAL D O 1
ATOM 2272 N N . GLY D 2 29 ? 93.744 80.083 40.596 1.00 41.18 75 GLY D N 1
ATOM 2273 C CA . GLY D 2 29 ? 93.636 79.387 41.870 1.00 41.45 75 GLY D CA 1
ATOM 2274 C C . GLY D 2 29 ? 94.688 78.321 42.141 1.00 41.71 75 GLY D C 1
ATOM 2275 O O . GLY D 2 29 ? 94.608 77.622 43.160 1.00 42.11 75 GLY D O 1
ATOM 2276 N N . HIS D 2 30 ? 95.678 78.189 41.256 1.00 41.20 76 HIS D N 1
ATOM 2277 C CA . HIS D 2 30 ? 96.713 77.169 41.408 1.00 40.52 76 HIS D CA 1
ATOM 2278 C C . HIS D 2 30 ? 97.944 77.799 42.000 1.00 39.63 76 HIS D C 1
ATOM 2279 O O . HIS D 2 30 ? 98.188 78.998 41.825 1.00 38.71 76 HIS D O 1
ATOM 2286 N N . GLN D 2 31 ? 98.719 76.984 42.709 1.00 38.62 77 GLN D N 1
ATOM 2287 C CA . GLN D 2 31 ? 100.061 77.358 43.130 1.00 38.57 77 GLN D CA 1
ATOM 2288 C C . GLN D 2 31 ? 100.956 77.372 41.891 1.00 37.57 77 GLN D C 1
ATOM 2289 O O . GLN D 2 31 ? 100.987 76.404 41.143 1.00 37.62 77 GLN D O 1
ATOM 2295 N N . VAL D 2 32 ? 101.671 78.476 41.679 1.00 36.15 78 VAL D N 1
ATOM 2296 C CA . VAL D 2 32 ? 102.484 78.673 40.487 1.00 34.59 78 VAL D CA 1
ATOM 2297 C C . VAL D 2 32 ? 103.882 79.004 40.949 1.00 34.35 78 VAL D C 1
ATOM 2298 O O . VAL D 2 32 ? 104.051 79.882 41.808 1.00 33.93 78 VAL D O 1
ATOM 2302 N N . SER D 2 33 ? 104.881 78.312 40.404 1.00 33.53 79 SER D N 1
ATOM 2303 C CA . SER D 2 33 ? 106.281 78.671 40.616 1.00 34.02 79 SER D CA 1
ATOM 2304 C C . SER D 2 33 ? 106.759 79.618 39.521 1.00 33.85 79 SER D C 1
ATOM 2305 O O . SER D 2 33 ? 106.743 79.266 38.333 1.00 32.70 79 SER D O 1
ATOM 2308 N N . PHE D 2 34 ? 107.156 80.822 39.946 1.00 33.40 80 PHE D N 1
ATOM 2309 C CA . PHE D 2 34 ? 107.697 81.865 39.094 1.00 33.36 80 PHE D CA 1
ATOM 2310 C C . PHE D 2 34 ? 109.210 81.893 39.143 1.00 34.31 80 PHE D C 1
ATOM 2311 O O . PHE D 2 34 ? 109.813 81.777 40.213 1.00 34.68 80 PHE D O 1
ATOM 2319 N N . THR D 2 35 ? 109.813 82.038 37.974 1.00 34.59 81 THR D N 1
ATOM 2320 C CA . THR D 2 35 ? 111.224 82.332 37.829 1.00 35.80 81 THR D CA 1
ATOM 2321 C C . THR D 2 35 ? 111.323 83.764 37.342 1.00 37.51 81 THR D C 1
ATOM 2322 O O . THR D 2 35 ? 110.860 84.081 36.239 1.00 36.17 81 THR D O 1
ATOM 2326 N N . LEU D 2 36 ? 111.914 84.621 38.170 1.00 39.60 82 LEU D N 1
ATOM 2327 C CA . LEU D 2 36 ? 112.034 86.052 37.896 1.00 42.15 82 LEU D CA 1
ATOM 2328 C C . LEU D 2 36 ? 113.469 86.430 37.557 1.00 43.78 82 LEU D C 1
ATOM 2329 O O . LEU D 2 36 ? 114.396 85.623 37.706 1.00 43.74 82 LEU D O 1
ATOM 2334 N N . HIS D 2 37 ? 113.635 87.666 37.088 1.00 45.85 83 HIS D N 1
ATOM 2335 C CA . HIS D 2 37 ? 114.948 88.259 36.864 1.00 47.72 83 HIS D CA 1
ATOM 2336 C C . HIS D 2 37 ? 115.735 88.341 38.173 1.00 48.47 83 HIS D C 1
ATOM 2337 O O . HIS D 2 37 ? 115.162 88.306 39.253 1.00 48.31 83 HIS D O 1
ATOM 2344 N N . GLU D 2 38 ? 117.056 88.439 38.045 1.00 49.97 84 GLU D N 1
ATOM 2345 C CA . GLU D 2 38 ? 117.996 88.416 39.180 1.00 50.83 84 GLU D CA 1
ATOM 2346 C C . GLU D 2 38 ? 117.976 87.133 40.017 1.00 50.63 84 GLU D C 1
ATOM 2347 O O . GLU D 2 38 ? 118.292 87.158 41.207 1.00 51.15 84 GLU D O 1
ATOM 2353 N N . GLY D 2 39 ? 117.621 86.010 39.397 1.00 50.20 85 GLY D N 1
ATOM 2354 C CA . GLY D 2 39 ? 117.674 84.711 40.060 1.00 49.46 85 GLY D CA 1
ATOM 2355 C C . GLY D 2 39 ? 116.632 84.484 41.145 1.00 48.97 85 GLY D C 1
ATOM 2356 O O . GLY D 2 39 ? 116.730 83.532 41.924 1.00 49.19 85 GLY D O 1
ATOM 2357 N N . VAL D 2 40 ? 115.609 85.330 41.187 1.00 48.12 86 VAL D N 1
ATOM 2358 C CA . VAL D 2 40 ? 114.567 85.198 42.199 1.00 47.30 86 VAL D CA 1
ATOM 2359 C C . VAL D 2 40 ? 113.579 84.113 41.784 1.00 46.53 86 VAL D C 1
ATOM 2360 O O . VAL D 2 40 ? 113.071 84.120 40.659 1.00 45.35 86 VAL D O 1
ATOM 2364 N N . ARG D 2 41 ? 113.337 83.169 42.688 1.00 45.51 87 ARG D N 1
ATOM 2365 C CA . ARG D 2 41 ? 112.315 82.160 42.513 1.00 44.99 87 ARG D CA 1
ATOM 2366 C C . ARG D 2 41 ? 111.298 82.343 43.612 1.00 43.84 87 ARG D C 1
ATOM 2367 O O . ARG D 2 41 ? 111.669 82.459 44.774 1.00 43.80 87 ARG D O 1
ATOM 2375 N N . VAL D 2 42 ? 110.020 82.361 43.258 1.00 42.24 88 VAL D N 1
ATOM 2376 C CA . VAL D 2 42 ? 108.961 82.427 44.254 1.00 41.25 88 VAL D CA 1
ATOM 2377 C C . VAL D 2 42 ? 107.746 81.654 43.793 1.00 40.21 88 VAL D C 1
ATOM 2378 O O . VAL D 2 42 ? 107.476 81.585 42.605 1.00 39.69 88 VAL D O 1
ATOM 2382 N N . ALA D 2 43 ? 107.012 81.089 44.743 1.00 39.17 89 ALA D N 1
ATOM 2383 C CA . ALA D 2 43 ? 105.810 80.335 44.465 1.00 38.61 89 ALA D CA 1
ATOM 2384 C C . ALA D 2 43 ? 104.595 80.974 45.131 1.00 38.28 89 ALA D C 1
ATOM 2385 O O . ALA D 2 43 ? 104.606 81.223 46.328 1.00 38.36 89 ALA D O 1
ATOM 2387 N N . ALA D 2 44 ? 103.526 81.172 44.362 1.00 37.62 90 ALA D N 1
ATOM 2388 C CA . ALA D 2 44 ? 102.348 81.881 44.844 1.00 37.65 90 ALA D CA 1
ATOM 2389 C C . ALA D 2 44 ? 101.109 81.471 44.090 1.00 37.67 90 ALA D C 1
ATOM 2390 O O . ALA D 2 44 ? 101.190 80.998 42.947 1.00 37.02 90 ALA D O 1
ATOM 2392 N N . HIS D 2 45 ? 99.966 81.661 44.730 1.00 37.80 91 HIS D N 1
ATOM 2393 C CA . HIS D 2 45 ? 98.664 81.445 44.104 1.00 39.03 91 HIS D CA 1
ATOM 2394 C C . HIS D 2 45 ? 98.325 82.494 43.059 1.00 39.07 91 HIS D C 1
ATOM 2395 O O . HIS D 2 45 ? 98.397 83.680 43.322 1.00 39.11 91 HIS D O 1
ATOM 2402 N N . PHE D 2 46 ? 97.930 82.045 41.876 1.00 39.01 92 PHE D N 1
ATOM 2403 C CA . PHE D 2 46 ? 97.631 82.942 40.772 1.00 38.94 92 PHE D CA 1
ATOM 2404 C C . PHE D 2 46 ? 96.131 83.252 40.755 1.00 39.41 92 PHE D C 1
ATOM 2405 O O . PHE D 2 46 ? 95.303 82.347 40.687 1.00 39.07 92 PHE D O 1
ATOM 2413 N N . GLY D 2 47 ? 95.794 84.536 40.805 1.00 40.14 93 GLY D N 1
ATOM 2414 C CA . GLY D 2 47 ? 94.408 84.973 40.870 1.00 40.85 93 GLY D CA 1
ATOM 2415 C C . GLY D 2 47 ? 93.860 85.496 39.549 1.00 41.35 93 GLY D C 1
ATOM 2416 O O . GLY D 2 47 ? 92.755 85.135 39.163 1.00 42.13 93 GLY D O 1
ATOM 2417 N N . ALA D 2 48 ? 94.620 86.342 38.862 1.00 42.29 94 ALA D N 1
ATOM 2418 C CA . ALA D 2 48 ? 94.162 86.951 37.605 1.00 43.19 94 ALA D CA 1
ATOM 2419 C C . ALA D 2 48 ? 95.262 87.731 36.890 1.00 44.06 94 ALA D C 1
ATOM 2420 O O . ALA D 2 48 ? 96.364 87.897 37.407 1.00 43.05 94 ALA D O 1
ATOM 2422 N N . THR D 2 49 ? 94.956 88.182 35.675 1.00 45.22 95 THR D N 1
ATOM 2423 C CA . THR D 2 49 ? 95.755 89.198 35.010 1.00 46.44 95 THR D CA 1
ATOM 2424 C C . THR D 2 49 ? 94.889 90.429 34.790 1.00 47.54 95 THR D C 1
ATOM 2425 O O . THR D 2 49 ? 93.676 90.371 34.904 1.00 47.65 95 THR D O 1
ATOM 2429 N N . ASP D 2 50 ? 95.526 91.541 34.472 1.00 48.89 96 ASP D N 1
ATOM 2430 C CA . ASP D 2 50 ? 94.801 92.698 33.943 1.00 50.22 96 ASP D CA 1
ATOM 2431 C C . ASP D 2 50 ? 94.413 92.403 32.481 1.00 50.71 96 ASP D C 1
ATOM 2432 O O . ASP D 2 50 ? 94.728 91.333 31.951 1.00 50.56 96 ASP D O 1
ATOM 2437 N N . LEU D 2 51 ? 93.722 93.341 31.840 1.00 51.30 97 LEU D N 1
ATOM 2438 C CA . LEU D 2 51 ? 93.141 93.096 30.519 1.00 51.58 97 LEU D CA 1
ATOM 2439 C C . LEU D 2 51 ? 94.214 92.914 29.446 1.00 51.04 97 LEU D C 1
ATOM 2440 O O . LEU D 2 51 ? 94.043 92.115 28.529 1.00 51.05 97 LEU D O 1
ATOM 2445 N N . ASP D 2 52 ? 95.320 93.646 29.566 1.00 50.71 98 ASP D N 1
ATOM 2446 C CA . ASP D 2 52 ? 96.405 93.553 28.585 1.00 50.55 98 ASP D CA 1
ATOM 2447 C C . ASP D 2 52 ? 97.456 92.487 28.937 1.00 49.43 98 ASP D C 1
ATOM 2448 O O . ASP D 2 52 ? 98.480 92.392 28.262 1.00 49.17 98 ASP D O 1
ATOM 2453 N N . VAL D 2 53 ? 97.217 91.702 29.991 1.00 48.67 99 VAL D N 1
ATOM 2454 C CA . VAL D 2 53 ? 98.187 90.695 30.468 1.00 48.01 99 VAL D CA 1
ATOM 2455 C C . VAL D 2 53 ? 99.609 91.260 30.633 1.00 47.22 99 VAL D C 1
ATOM 2456 O O . VAL D 2 53 ? 100.586 90.692 30.151 1.00 47.22 99 VAL D O 1
ATOM 2460 N N . ALA D 2 54 ? 99.705 92.407 31.293 1.00 46.18 100 ALA D N 1
ATOM 2461 C CA . ALA D 2 54 ? 100.992 92.997 31.651 1.00 45.39 100 ALA D CA 1
ATOM 2462 C C . ALA D 2 54 ? 101.396 92.682 33.100 1.00 44.28 100 ALA D C 1
ATOM 2463 O O . ALA D 2 54 ? 102.567 92.821 33.446 1.00 44.21 100 ALA D O 1
ATOM 2465 N N . ASN D 2 55 ? 100.423 92.307 33.929 1.00 43.01 101 ASN D N 1
ATOM 2466 C CA . ASN D 2 55 ? 100.640 91.958 35.335 1.00 42.66 101 ASN D CA 1
ATOM 2467 C C . ASN D 2 55 ? 99.857 90.718 35.736 1.00 41.89 101 ASN D C 1
ATOM 2468 O O . ASN D 2 55 ? 98.713 90.529 35.296 1.00 41.74 101 ASN D O 1
ATOM 2473 N N . PHE D 2 56 ? 100.457 89.909 36.602 1.00 40.84 102 PHE D N 1
ATOM 2474 C CA . PHE D 2 56 ? 99.783 88.787 37.234 1.00 40.58 102 PHE D CA 1
ATOM 2475 C C . PHE D 2 56 ? 99.462 89.147 38.690 1.00 40.68 102 PHE D C 1
ATOM 2476 O O . PHE D 2 56 ? 100.336 89.574 39.443 1.00 39.92 102 PHE D O 1
ATOM 2484 N N . TYR D 2 57 ? 98.203 88.978 39.058 1.00 40.52 103 TYR D N 1
ATOM 2485 C CA . TYR D 2 57 ? 97.733 89.131 40.413 1.00 41.85 103 TYR D CA 1
ATOM 2486 C C . TYR D 2 57 ? 97.971 87.815 41.142 1.00 40.41 103 TYR D C 1
ATOM 2487 O O . TYR D 2 57 ? 97.543 86.763 40.687 1.00 40.01 103 TYR D O 1
ATOM 2496 N N . VAL D 2 58 ? 98.621 87.907 42.290 1.00 38.96 104 VAL D N 1
ATOM 2497 C CA . VAL D 2 58 ? 99.140 86.758 42.999 1.00 38.26 104 VAL D CA 1
ATOM 2498 C C . VAL D 2 58 ? 98.900 86.951 44.502 1.00 38.09 104 VAL D C 1
ATOM 2499 O O . VAL D 2 58 ? 98.940 88.085 44.995 1.00 36.21 104 VAL D O 1
ATOM 2503 N N . SER D 2 59 ? 98.620 85.860 45.211 1.00 37.81 105 SER D N 1
ATOM 2504 C CA . SER D 2 59 ? 98.607 85.870 46.672 1.00 38.70 105 SER D CA 1
ATOM 2505 C C . SER D 2 59 ? 99.435 84.726 47.274 1.00 39.04 105 SER D C 1
ATOM 2506 O O . SER D 2 59 ? 99.633 83.667 46.657 1.00 38.19 105 SER D O 1
ATOM 2509 N N . GLN D 2 60 ? 99.912 84.943 48.490 1.00 38.84 106 GLN D N 1
ATOM 2510 C CA . GLN D 2 60 ? 100.739 83.966 49.177 1.00 39.43 106 GLN D CA 1
ATOM 2511 C C . GLN D 2 60 ? 100.480 84.031 50.678 1.00 39.54 106 GLN D C 1
ATOM 2512 O O . GLN D 2 60 ? 100.668 85.081 51.302 1.00 38.49 106 GLN D O 1
ATOM 2518 N N . LEU D 2 61 ? 100.044 82.914 51.248 1.00 40.23 107 LEU D N 1
ATOM 2519 C CA . LEU D 2 61 ? 99.859 82.825 52.693 1.00 40.95 107 LEU D CA 1
ATOM 2520 C C . LEU D 2 61 ? 101.219 82.824 53.375 1.00 40.77 107 LEU D C 1
ATOM 2521 O O . LEU D 2 61 ? 102.096 82.034 53.030 1.00 40.76 107 LEU D O 1
ATOM 2526 N N . GLN D 2 62 ? 101.409 83.756 54.303 1.00 40.05 108 GLN D N 1
ATOM 2527 C CA . GLN D 2 62 ? 102.617 83.808 55.117 1.00 39.90 108 GLN D CA 1
ATOM 2528 C C . GLN D 2 62 ? 102.346 82.873 56.301 1.00 40.98 108 GLN D C 1
ATOM 2529 O O . GLN D 2 62 ? 101.713 83.246 57.303 1.00 39.66 108 GLN D O 1
ATOM 2535 N N . THR D 2 63 ? 102.788 81.628 56.141 1.00 42.23 109 THR D N 1
ATOM 2536 C CA . THR D 2 63 ? 102.284 80.530 56.965 1.00 43.07 109 THR D CA 1
ATOM 2537 C C . THR D 2 63 ? 102.605 80.646 58.452 1.00 42.65 109 THR D C 1
ATOM 2538 O O . THR D 2 63 ? 101.731 80.371 59.277 1.00 43.38 109 THR D O 1
ATOM 2542 N N . PRO D 2 64 ? 103.804 81.086 58.818 1.00 42.26 110 PRO D N 1
ATOM 2543 C CA . PRO D 2 64 ? 104.139 81.184 60.244 1.00 42.13 110 PRO D CA 1
ATOM 2544 C C . PRO D 2 64 ? 103.245 82.186 60.995 1.00 41.47 110 PRO D C 1
ATOM 2545 O O . PRO D 2 64 ? 102.995 81.982 62.178 1.00 42.31 110 PRO D O 1
ATOM 2549 N N . ILE D 2 65 ? 102.759 83.224 60.311 1.00 40.32 111 ILE D N 1
ATOM 2550 C CA . ILE D 2 65 ? 102.010 84.317 60.961 1.00 39.20 111 ILE D CA 1
ATOM 2551 C C . ILE D 2 65 ? 100.519 84.381 60.571 1.00 39.00 111 ILE D C 1
ATOM 2552 O O . ILE D 2 65 ? 99.775 85.185 61.127 1.00 38.00 111 ILE D O 1
ATOM 2557 N N . GLY D 2 66 ? 100.075 83.514 59.653 1.00 38.13 112 GLY D N 1
ATOM 2558 C CA . GLY D 2 66 ? 98.695 83.527 59.181 1.00 38.65 112 GLY D CA 1
ATOM 2559 C C . GLY D 2 66 ? 98.247 84.817 58.479 1.00 38.65 112 GLY D C 1
ATOM 2560 O O . GLY D 2 66 ? 97.098 85.222 58.615 1.00 38.84 112 GLY D O 1
ATOM 2561 N N . VAL D 2 67 ? 99.160 85.461 57.753 1.00 38.39 113 VAL D N 1
ATOM 2562 C CA . VAL D 2 67 ? 98.879 86.710 57.034 1.00 38.60 113 VAL D CA 1
ATOM 2563 C C . VAL D 2 67 ? 98.816 86.450 55.524 1.00 39.00 113 VAL D C 1
ATOM 2564 O O . VAL D 2 67 ? 99.791 85.988 54.936 1.00 38.08 113 VAL D O 1
ATOM 2568 N N . GLN D 2 68 ? 97.676 86.758 54.910 1.00 39.42 114 GLN D N 1
ATOM 2569 C CA . GLN D 2 68 ? 97.502 86.664 53.460 1.00 40.70 114 GLN D CA 1
ATOM 2570 C C . GLN D 2 68 ? 98.159 87.875 52.799 1.00 40.79 114 GLN D C 1
ATOM 2571 O O . GLN D 2 68 ? 97.797 89.019 53.100 1.00 41.54 114 GLN D O 1
ATOM 2577 N N . ALA D 2 69 ? 99.168 87.626 51.961 1.00 39.82 115 ALA D N 1
ATOM 2578 C CA . ALA D 2 69 ? 99.846 88.662 51.201 1.00 39.48 115 ALA D CA 1
ATOM 2579 C C . ALA D 2 69 ? 99.347 88.664 49.757 1.00 39.84 115 ALA D C 1
ATOM 2580 O O . ALA D 2 69 ? 98.874 87.640 49.257 1.00 39.88 115 ALA D O 1
ATOM 2582 N N . GLU D 2 70 ? 99.458 89.822 49.114 1.00 39.99 116 GLU D N 1
ATOM 2583 C CA . GLU D 2 70 ? 99.038 90.047 47.738 1.00 41.21 116 GLU D CA 1
ATOM 2584 C C . GLU D 2 70 ? 100.068 90.900 47.026 1.00 40.64 116 GLU D C 1
ATOM 2585 O O . GLU D 2 70 ? 100.726 91.731 47.646 1.00 39.89 116 GLU D O 1
ATOM 2591 N N . ALA D 2 71 ? 100.156 90.739 45.710 1.00 40.16 117 ALA D N 1
ATOM 2592 C CA . ALA D 2 71 ? 101.058 91.546 44.901 1.00 40.69 117 ALA D CA 1
ATOM 2593 C C . ALA D 2 71 ? 100.711 91.466 43.425 1.00 41.28 117 ALA D C 1
ATOM 2594 O O . ALA D 2 71 ? 99.975 90.580 43.001 1.00 41.12 117 ALA D O 1
ATOM 2596 N N . LEU D 2 72 ? 101.224 92.421 42.663 1.00 41.90 118 LEU D N 1
ATOM 2597 C CA . LEU D 2 72 ? 101.208 92.352 41.210 1.00 43.29 118 LEU D CA 1
ATOM 2598 C C . LEU D 2 72 ? 102.620 92.039 40.764 1.00 43.01 118 LEU D C 1
ATOM 2599 O O . LEU D 2 72 ? 103.543 92.749 41.142 1.00 43.93 118 LEU D O 1
ATOM 2604 N N . LEU D 2 73 ? 102.794 90.933 40.036 1.00 42.42 119 LEU D N 1
ATOM 2605 C CA . LEU D 2 73 ? 104.061 90.607 39.400 1.00 41.95 119 LEU D CA 1
ATOM 2606 C C . LEU D 2 73 ? 103.969 91.143 37.982 1.00 41.90 119 LEU D C 1
ATOM 2607 O O . LEU D 2 73 ? 102.973 90.915 37.300 1.00 41.14 119 LEU D O 1
ATOM 2612 N N . ARG D 2 74 ? 104.992 91.862 37.547 1.00 41.77 120 ARG D N 1
ATOM 2613 C CA . ARG D 2 74 ? 105.046 92.384 36.190 1.00 42.50 120 ARG D CA 1
ATOM 2614 C C . ARG D 2 74 ? 105.585 91.321 35.252 1.00 41.50 120 ARG D C 1
ATOM 2615 O O . ARG D 2 74 ? 106.624 90.734 35.526 1.00 41.18 120 ARG D O 1
ATOM 2623 N N . CYS D 2 75 ? 104.904 91.101 34.134 1.00 40.85 121 CYS D N 1
ATOM 2624 C CA . CYS D 2 75 ? 105.357 90.119 33.153 1.00 40.84 121 CYS D CA 1
ATOM 2625 C C . CYS D 2 75 ? 106.758 90.452 32.631 1.00 39.98 121 CYS D C 1
ATOM 2626 O O . CYS D 2 75 ? 107.515 89.551 32.286 1.00 39.35 121 CYS D O 1
ATOM 2629 N N . SER D 2 76 ? 107.114 91.741 32.625 1.00 38.99 122 SER D N 1
ATOM 2630 C CA . SER D 2 76 ? 108.443 92.195 32.191 1.00 38.93 122 SER D CA 1
ATOM 2631 C C . SER D 2 76 ? 109.577 91.707 33.113 1.00 38.04 122 SER D C 1
ATOM 2632 O O . SER D 2 76 ? 110.717 91.590 32.688 1.00 37.76 122 SER D O 1
ATOM 2635 N N . ASP D 2 77 ? 109.252 91.430 34.372 1.00 37.92 123 ASP D N 1
ATOM 2636 C CA . ASP D 2 77 ? 110.202 90.862 35.339 1.00 37.95 123 ASP D CA 1
ATOM 2637 C C . ASP D 2 77 ? 110.185 89.317 35.387 1.00 37.10 123 ASP D C 1
ATOM 2638 O O . ASP D 2 77 ? 111.033 88.726 36.042 1.00 36.70 123 ASP D O 1
ATOM 2643 N N . ILE D 2 78 ? 109.209 88.680 34.743 1.00 36.11 124 ILE D N 1
ATOM 2644 C CA . ILE D 2 78 ? 109.095 87.207 34.731 1.00 35.53 124 ILE D CA 1
ATOM 2645 C C . ILE D 2 78 ? 109.861 86.581 33.557 1.00 35.50 124 ILE D C 1
ATOM 2646 O O . ILE D 2 78 ? 109.770 87.045 32.424 1.00 35.87 124 ILE D O 1
ATOM 2651 N N . ILE D 2 79 ? 110.612 85.523 33.844 1.00 34.26 125 ILE D N 1
ATOM 2652 C CA . ILE D 2 79 ? 111.207 84.678 32.823 1.00 33.87 125 ILE D CA 1
ATOM 2653 C C . ILE D 2 79 ? 110.274 83.522 32.458 1.00 33.24 125 ILE D C 1
ATOM 2654 O O . ILE D 2 79 ? 109.979 83.308 31.273 1.00 32.22 125 ILE D O 1
ATOM 2659 N N . SER D 2 80 ? 109.841 82.768 33.470 1.00 32.55 126 SER D N 1
ATOM 2660 C CA . SER D 2 80 ? 108.889 81.687 33.285 1.00 32.19 126 SER D CA 1
ATOM 2661 C C . SER D 2 80 ? 107.993 81.479 34.490 1.00 32.16 126 SER D C 1
ATOM 2662 O O . SER D 2 80 ? 108.300 81.928 35.599 1.00 32.19 126 SER D O 1
ATOM 2665 N N . TYR D 2 81 ? 106.890 80.778 34.252 1.00 31.94 127 TYR D N 1
ATOM 2666 C CA . TYR D 2 81 ? 105.977 80.309 35.292 1.00 32.24 127 TYR D CA 1
ATOM 2667 C C . TYR D 2 81 ? 105.518 78.851 35.026 1.00 33.31 127 TYR D C 1
ATOM 2668 O O . TYR D 2 81 ? 105.273 78.476 33.879 1.00 32.72 127 TYR D O 1
ATOM 2677 N N . THR D 2 82 ? 105.418 78.033 36.074 1.00 33.95 128 THR D N 1
ATOM 2678 C CA . THR D 2 82 ? 104.962 76.637 35.956 1.00 34.91 128 THR D CA 1
ATOM 2679 C C . THR D 2 82 ? 103.951 76.293 37.032 1.00 35.13 128 THR D C 1
ATOM 2680 O O . THR D 2 82 ? 104.054 76.786 38.165 1.00 34.08 128 THR D O 1
ATOM 2684 N N . PHE D 2 83 ? 102.984 75.457 36.662 1.00 35.10 129 PHE D N 1
ATOM 2685 C CA . PHE D 2 83 ? 102.036 74.851 37.590 1.00 36.47 129 PHE D CA 1
ATOM 2686 C C . PHE D 2 83 ? 101.574 73.471 37.112 1.00 37.63 129 PHE D C 1
ATOM 2687 O O . PHE D 2 83 ? 101.857 73.070 35.982 1.00 36.32 129 PHE D O 1
ATOM 2695 N N . LYS D 2 84 ? 100.829 72.775 37.965 1.00 39.15 130 LYS D N 1
ATOM 2696 C CA . LYS D 2 84 ? 100.266 71.467 37.620 1.00 40.96 130 LYS D CA 1
ATOM 2697 C C . LYS D 2 84 ? 98.748 71.546 37.638 1.00 41.71 130 LYS D C 1
ATOM 2698 O O . LYS D 2 84 ? 98.172 71.802 38.684 1.00 42.72 130 LYS D O 1
ATOM 2704 N N . PRO D 2 85 ? 98.084 71.360 36.502 1.00 42.54 131 PRO D N 1
ATOM 2705 C CA . PRO D 2 85 ? 96.612 71.378 36.488 1.00 43.53 131 PRO D CA 1
ATOM 2706 C C . PRO D 2 85 ? 95.999 70.237 37.310 1.00 44.32 131 PRO D C 1
ATOM 2707 O O . PRO D 2 85 ? 96.693 69.216 37.421 1.00 45.81 131 PRO D O 1
#